Protein AF-0000000078545734 (afdb_homodimer)

Sequence (376 aa):
MLILVMKHDRNTTLWDSKRAGPTHCSLKLNEFSGPIRLSMEELPFEYMENKYSYLMPGGHYTPSNCIATDKLAVIIPFRDRDTHLRILLNNMHRFLTKQMLDYSIIVVEQVANQTLNRAKLFNVGFVEAMLMYPWSCILFHDVDVLPEDDRILHTCPTRNPRHMAVAMNKFDYKYAKHLNDIDLMDRLMLILVMKHDRNTTLWDSKRAGPTHCSLKLNEFSGPIRLSMEELPFEYMENKYSYLMPGGHYTPSNCIATDKLAVIIPFRDRDTHLRILLNNMHRFLTKQMLDYSIIVVEQVANQTLNRAKLFNVGFVEAMLMYPWSCILFHDVDVLPEDDRILHTCPTRNPRHMAVAMNKFDYKYAKHLNDIDLMDRL

InterPro domains:
  IPR003859 Beta-1,4-galactosyltransferase [PR02050] (106-125)
  IPR003859 Beta-1,4-galactosyltransferase [PR02050] (137-156)
  IPR003859 Beta-1,4-galactosyltransferase [PTHR19300] (23-176)
  IPR027995 Galactosyltransferase, N-terminal [PF13733] (25-157)
  IPR029044 Nucleotide-diphospho-sugar transferases [G3DSA:3.90.550.10] (10-182)
  IPR029044 Nucleotide-diphospho-sugar transferases [SSF53448] (50-174)

pLDDT: mean 74.12, std 22.82, range [21.55, 95.25]

Nearest PDB structures (foldseek):
  1yro-assembly2_D  TM=9.036E-01  e=9.150E-12  Bos taurus
  6fwu-assembly1_A  TM=8.994E-01  e=1.038E-11  Homo sapiens
  4l41-assembly1_C  TM=9.091E-01  e=1.833E-11  Homo sapiens
  2fyd-assembly2_D  TM=9.017E-01  e=2.215E-11  Bos taurus
  2fy7-assembly1_A  TM=8.885E-01  e=1.952E-11  Homo sapiens

Structure (mmCIF, N/CA/C/O backbone):
data_AF-0000000078545734-model_v1
#
loop_
_entity.id
_entity.type
_entity.pdbx_description
1 polymer 'Galactosyltransferase N-terminal domain-containing protein'
#
loop_
_atom_site.group_PDB
_atom_site.id
_atom_site.type_symbol
_atom_site.label_atom_id
_atom_site.label_alt_id
_atom_site.label_comp_id
_atom_site.label_asym_id
_atom_site.label_entity_id
_atom_site.label_seq_id
_atom_site.pdbx_PDB_ins_code
_atom_site.Cartn_x
_atom_site.Cartn_y
_atom_site.Cartn_z
_atom_site.occupancy
_atom_site.B_iso_or_equiv
_atom_site.auth_seq_id
_atom_site.auth_comp_id
_atom_site.auth_asym_id
_atom_site.auth_atom_id
_atom_site.pdbx_PDB_model_num
ATOM 1 N N . MET 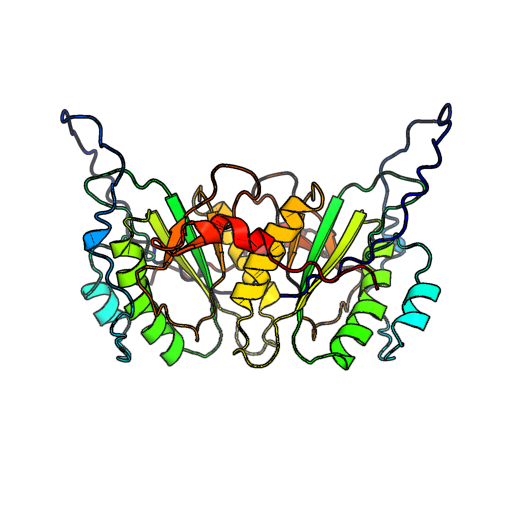A 1 1 ? 7.859 -2.566 14.883 1 27.33 1 MET A N 1
ATOM 2 C CA . MET A 1 1 ? 7.312 -1.557 13.984 1 27.33 1 MET A CA 1
ATOM 3 C C . MET A 1 1 ? 6.609 -0.451 14.766 1 27.33 1 MET A C 1
ATOM 5 O O . MET A 1 1 ? 5.906 -0.725 15.742 1 27.33 1 MET A O 1
ATOM 9 N N . LEU A 1 2 ? 7.242 0.678 14.953 1 28.47 2 LEU A N 1
ATOM 10 C CA . LEU A 1 2 ? 6.695 1.795 15.719 1 28.47 2 LEU A CA 1
ATOM 11 C C . LEU A 1 2 ? 5.75 2.629 14.859 1 28.47 2 LEU A C 1
ATOM 13 O O . LEU A 1 2 ? 6.078 2.977 13.727 1 28.47 2 LEU A O 1
ATOM 17 N N . ILE A 1 3 ? 4.449 2.492 15.195 1 35.5 3 ILE A N 1
ATOM 18 C CA . ILE A 1 3 ? 3.529 3.453 14.602 1 35.5 3 ILE A CA 1
ATOM 19 C C . ILE A 1 3 ? 3.469 4.711 15.461 1 35.5 3 ILE A C 1
ATOM 21 O O . ILE A 1 3 ? 3.25 4.633 16.672 1 35.5 3 ILE A O 1
ATOM 25 N N . LEU A 1 4 ? 4.031 5.734 15.133 1 31.7 4 LEU A N 1
ATOM 26 C CA . LEU A 1 4 ? 3.957 6.988 15.875 1 31.7 4 LEU A CA 1
ATOM 27 C C . LEU A 1 4 ? 2.625 7.688 15.625 1 31.7 4 LEU A C 1
ATOM 29 O O . LEU A 1 4 ? 2.279 7.988 14.484 1 31.7 4 LEU A O 1
ATOM 33 N N . VAL A 1 5 ? 1.648 7.363 16.641 1 31.91 5 VAL A N 1
ATOM 34 C CA . VAL A 1 5 ? 0.446 8.188 16.641 1 31.91 5 VAL A CA 1
ATOM 35 C C . VAL A 1 5 ? 0.543 9.258 17.719 1 31.91 5 VAL A C 1
ATOM 37 O O . VAL A 1 5 ? 0.93 8.961 18.859 1 31.91 5 VAL A O 1
ATOM 40 N N . MET A 1 6 ? 0.623 10.523 17.484 1 26.84 6 MET A N 1
ATOM 41 C CA . MET A 1 6 ? 0.672 11.57 18.5 1 26.84 6 MET A CA 1
ATOM 42 C C . MET A 1 6 ? -0.643 11.648 19.266 1 26.84 6 MET A C 1
ATOM 44 O O . MET A 1 6 ? -1.716 11.719 18.672 1 26.84 6 MET A O 1
ATOM 48 N N . LYS A 1 7 ? -0.686 10.992 20.406 1 27.36 7 LYS A N 1
ATOM 49 C CA . LYS A 1 7 ? -1.893 10.977 21.219 1 27.36 7 LYS A CA 1
ATOM 50 C C . LYS A 1 7 ? -2.074 12.305 21.953 1 27.36 7 LYS A C 1
ATOM 52 O O . LYS A 1 7 ? -1.153 12.789 22.625 1 27.36 7 LYS A O 1
ATOM 57 N N . HIS A 1 8 ? -2.838 13.242 21.516 1 25.81 8 HIS A N 1
ATOM 58 C CA . HIS A 1 8 ? -3.189 14.305 22.453 1 25.81 8 HIS A CA 1
ATOM 59 C C . HIS A 1 8 ? -4.406 13.93 23.297 1 25.81 8 HIS A C 1
ATOM 61 O O . HIS A 1 8 ? -5.23 13.117 22.859 1 25.81 8 HIS A O 1
ATOM 67 N N . ASP A 1 9 ? -4.492 14.281 24.562 1 26.67 9 ASP A N 1
ATOM 68 C CA . ASP A 1 9 ? -5.559 14.18 25.562 1 26.67 9 ASP A CA 1
ATOM 69 C C . ASP A 1 9 ? -6.867 14.758 25.016 1 26.67 9 ASP A C 1
ATOM 71 O O . ASP A 1 9 ? -6.879 15.844 24.438 1 26.67 9 ASP A O 1
ATOM 75 N N . ARG A 1 10 ? -7.887 13.93 24.828 1 28.55 10 ARG A N 1
ATOM 76 C CA . ARG A 1 10 ? -9.242 14.281 24.406 1 28.55 10 ARG A CA 1
ATOM 77 C C . ARG A 1 10 ? -9.906 15.211 25.422 1 28.55 10 ARG A C 1
ATOM 79 O O . ARG A 1 10 ? -10.281 14.773 26.5 1 28.55 10 ARG A O 1
ATOM 86 N N . ASN A 1 11 ? -9.578 16.391 25.609 1 29.14 11 ASN A N 1
ATOM 87 C CA . ASN A 1 11 ? -10.602 17.188 26.281 1 29.14 11 ASN A CA 1
ATOM 88 C C . ASN A 1 11 ? -11.859 17.328 25.422 1 29.14 11 ASN A C 1
ATOM 90 O O . ASN A 1 11 ? -11.82 17.922 24.344 1 29.14 11 ASN A O 1
ATOM 94 N N . THR A 1 12 ? -12.781 16.391 25.484 1 29.38 12 THR A N 1
ATOM 95 C CA . THR A 1 12 ? -14.094 16.344 24.844 1 29.38 12 THR A CA 1
ATOM 96 C C . THR A 1 12 ? -14.922 17.562 25.219 1 29.38 12 THR A C 1
ATOM 98 O O . THR A 1 12 ? -15.438 17.641 26.344 1 29.38 12 THR A O 1
ATOM 101 N N . THR A 1 13 ? -14.617 18.734 24.969 1 30.98 13 THR A N 1
ATOM 102 C CA . THR A 1 13 ? -15.602 19.797 25.172 1 30.98 13 THR A CA 1
ATOM 103 C C . THR A 1 13 ? -16.859 19.531 24.344 1 30.98 13 THR A C 1
ATOM 105 O O . THR A 1 13 ? -16.781 19.25 23.141 1 30.98 13 THR A O 1
ATOM 108 N N . LEU A 1 14 ? -17.969 19.156 25.016 1 31.98 14 LEU A N 1
ATOM 109 C CA . LEU A 1 14 ? -19.359 19.031 24.609 1 31.98 14 LEU A CA 1
ATOM 110 C C . LEU A 1 14 ? -19.797 20.266 23.844 1 31.98 14 LEU A C 1
ATOM 112 O O . LEU A 1 14 ? -19.719 21.391 24.344 1 31.98 14 LEU A O 1
ATOM 116 N N . TRP A 1 15 ? -19.734 20.25 22.547 1 29.67 15 TRP A N 1
ATOM 117 C CA . TRP A 1 15 ? -20.234 21.312 21.656 1 29.67 15 TRP A CA 1
ATOM 118 C C . TRP A 1 15 ? -21.719 21.547 21.859 1 29.67 15 TRP A C 1
ATOM 120 O O . TRP A 1 15 ? -22.5 20.594 21.906 1 29.67 15 TRP A O 1
ATOM 130 N N . ASP A 1 16 ? -22.234 22.391 22.641 1 35.28 16 ASP A N 1
ATOM 131 C CA . ASP A 1 16 ? -23.578 22.953 22.781 1 35.28 16 ASP A CA 1
ATOM 132 C C . ASP A 1 16 ? -24.141 23.375 21.422 1 35.28 16 ASP A C 1
ATOM 134 O O . ASP A 1 16 ? -23.844 24.469 20.938 1 35.28 16 ASP A O 1
ATOM 138 N N . SER A 1 17 ? -24.25 22.625 20.359 1 33.12 17 SER A N 1
ATOM 139 C CA . SER A 1 17 ? -24.641 23.031 19.016 1 33.12 17 SER A CA 1
ATOM 140 C C . SER A 1 17 ? -26.141 23.328 18.953 1 33.12 17 SER A C 1
ATOM 142 O O . SER A 1 17 ? -26.969 22.422 18.828 1 33.12 17 SER A O 1
ATOM 144 N N . LYS A 1 18 ? -26.844 23.906 19.641 1 35.97 18 LYS A N 1
ATOM 145 C CA . LYS A 1 18 ? -28.094 24.453 19.109 1 35.97 18 LYS A CA 1
ATOM 146 C C . LYS A 1 18 ? -27.891 25 17.703 1 35.97 18 LYS A C 1
ATOM 148 O O . LYS A 1 18 ? -28.766 25.703 17.172 1 35.97 18 LYS A O 1
ATOM 153 N N . ARG A 1 19 ? -26.672 25.516 17.281 1 39.09 19 ARG A N 1
ATOM 154 C CA . ARG A 1 19 ? -26.438 26.266 16.047 1 39.09 19 ARG A CA 1
ATOM 155 C C . ARG A 1 19 ? -26.703 25.391 14.82 1 39.09 19 ARG A C 1
ATOM 157 O O . ARG A 1 19 ? -26.672 24.172 14.906 1 39.09 19 ARG A O 1
ATOM 164 N N . ALA A 1 20 ? -26.906 25.922 13.445 1 44.84 20 ALA A N 1
ATOM 165 C CA . ALA A 1 20 ? -27.141 25.359 12.117 1 44.84 20 ALA A CA 1
ATOM 166 C C . ALA A 1 20 ? -26.25 24.156 11.859 1 44.84 20 ALA A C 1
ATOM 168 O O . ALA A 1 20 ? -25.078 24.156 12.266 1 44.84 20 ALA A O 1
ATOM 169 N N . GLY A 1 21 ? -26.703 23 11.797 1 49.5 21 GLY A N 1
ATOM 170 C CA . GLY A 1 21 ? -25.984 21.75 11.656 1 49.5 21 GLY A CA 1
ATOM 171 C C . GLY A 1 21 ? -24.734 21.875 10.805 1 49.5 21 GLY A C 1
ATOM 172 O O . GLY A 1 21 ? -24.656 22.734 9.922 1 49.5 21 GLY A O 1
ATOM 173 N N . PRO A 1 22 ? -23.625 21.547 11.297 1 63.31 22 PRO A N 1
ATOM 174 C CA . PRO A 1 22 ? -22.359 21.812 10.594 1 63.31 22 PRO A CA 1
ATOM 175 C C . PRO A 1 22 ? -22.406 21.422 9.117 1 63.31 22 PRO A C 1
ATOM 177 O O . PRO A 1 22 ? -23.062 20.438 8.758 1 63.31 22 PRO A O 1
ATOM 180 N N . THR A 1 23 ? -22.375 22.344 8.109 1 82.38 23 THR A N 1
ATOM 181 C CA . THR A 1 23 ? -22.297 22.172 6.664 1 82.38 23 THR A CA 1
ATOM 182 C C . THR A 1 23 ? -20.984 21.5 6.27 1 82.38 23 THR A C 1
ATOM 184 O O . THR A 1 23 ? -20 21.562 7.012 1 82.38 23 THR A O 1
ATOM 187 N N . HIS A 1 24 ? -21.016 20.703 5.281 1 88.25 24 HIS A N 1
ATOM 188 C CA . HIS A 1 24 ? -19.812 20.109 4.727 1 88.25 24 HIS A CA 1
ATOM 189 C C . HIS A 1 24 ? -18.828 21.172 4.262 1 88.25 24 HIS A C 1
ATOM 191 O O . HIS A 1 24 ? -19.25 22.266 3.854 1 88.25 24 HIS A O 1
ATOM 197 N N . CYS A 1 25 ? -17.578 20.812 4.426 1 89.62 25 CYS A N 1
ATOM 198 C CA . CYS A 1 25 ? -16.531 21.734 3.973 1 89.62 25 CYS A CA 1
ATOM 199 C C . CYS A 1 25 ? -16.625 21.969 2.473 1 89.62 25 CYS A C 1
ATOM 201 O O . CYS A 1 25 ? -17 21.078 1.715 1 89.62 25 CYS A O 1
ATOM 203 N N . SER A 1 26 ? -16.438 23.219 2.061 1 85.38 26 SER A N 1
ATOM 204 C CA . SER A 1 26 ? -16.344 23.609 0.655 1 85.38 26 SER A CA 1
ATOM 205 C C . SER A 1 26 ? -15 24.25 0.345 1 85.38 26 SER A C 1
ATOM 207 O O . SER A 1 26 ? -14.531 25.109 1.099 1 85.38 26 SER A O 1
ATOM 209 N N . LEU A 1 27 ? -14.398 23.703 -0.711 1 82.81 27 LEU A N 1
ATOM 210 C CA . LEU A 1 27 ? -13.094 24.25 -1.075 1 82.81 27 LEU A CA 1
ATOM 211 C C . LEU A 1 27 ? -13.258 25.484 -1.956 1 82.81 27 LEU A C 1
ATOM 213 O O . LEU A 1 27 ? -14.117 25.516 -2.84 1 82.81 27 LEU A O 1
ATOM 217 N N . LYS A 1 28 ? -12.531 26.484 -1.536 1 79.56 28 LYS A N 1
ATOM 218 C CA . LYS A 1 28 ? -12.43 27.641 -2.426 1 79.56 28 LYS A CA 1
ATOM 219 C C . LYS A 1 28 ? -11.352 27.422 -3.484 1 79.56 28 LYS A C 1
ATOM 221 O O . LYS A 1 28 ? -10.172 27.719 -3.254 1 79.56 28 LYS A O 1
ATOM 226 N N . LEU A 1 29 ? -11.703 26.984 -4.641 1 75.31 29 LEU A N 1
ATOM 227 C CA . LEU A 1 29 ? -10.805 26.484 -5.68 1 75.31 29 LEU A CA 1
ATOM 228 C C . LEU A 1 29 ? -9.859 27.594 -6.137 1 75.31 29 LEU A C 1
ATOM 230 O O . LEU A 1 29 ? -8.75 27.312 -6.605 1 75.31 29 LEU A O 1
ATOM 234 N N . ASN A 1 30 ? -10.289 28.797 -5.914 1 75.94 30 ASN A N 1
ATOM 235 C CA . ASN A 1 30 ? -9.461 29.922 -6.34 1 75.94 30 ASN A CA 1
ATOM 236 C C . ASN A 1 30 ? -8.219 30.062 -5.469 1 75.94 30 ASN A C 1
ATOM 238 O O . ASN A 1 30 ? -7.266 30.766 -5.844 1 75.94 30 ASN A O 1
ATOM 242 N N . GLU A 1 31 ? -8.234 29.344 -4.391 1 79.62 31 GLU A N 1
ATOM 243 C CA . GLU A 1 31 ? -7.102 29.438 -3.479 1 79.62 31 GLU A CA 1
ATOM 244 C C . GLU A 1 31 ? -6.016 28.422 -3.846 1 79.62 31 GLU A C 1
ATOM 246 O O . GLU A 1 31 ? -4.934 28.422 -3.25 1 79.62 31 GLU A O 1
ATOM 251 N N . PHE A 1 32 ? -6.277 27.656 -4.93 1 79.19 32 PHE A N 1
ATOM 252 C CA . PHE A 1 32 ? -5.316 26.672 -5.391 1 79.19 32 PHE A CA 1
ATOM 253 C C . PHE A 1 32 ? -4.645 27.125 -6.684 1 79.19 32 PHE A C 1
ATOM 255 O O . PHE A 1 32 ? -5.309 27.297 -7.707 1 79.19 32 PHE A O 1
ATOM 262 N N . SER A 1 33 ? -3.445 27.5 -6.621 1 75.75 33 SER A N 1
ATOM 263 C CA . SER A 1 33 ? -2.82 28.25 -7.715 1 75.75 33 SER A CA 1
ATOM 264 C C . SER A 1 33 ? -1.776 27.391 -8.43 1 75.75 33 SER A C 1
ATOM 266 O O . SER A 1 33 ? -1.317 27.75 -9.516 1 75.75 33 SER A O 1
ATOM 268 N N . GLY A 1 34 ? -1.433 26.25 -7.957 1 75.44 34 GLY A N 1
ATOM 269 C CA . GLY A 1 34 ? -0.442 25.469 -8.672 1 75.44 34 GLY A CA 1
ATOM 270 C C . GLY A 1 34 ? 0.74 25.062 -7.812 1 75.44 34 GLY A C 1
ATOM 271 O O . GLY A 1 34 ? 0.571 24.719 -6.641 1 75.44 34 GLY A O 1
ATOM 272 N N . PRO A 1 35 ? 1.997 25.203 -8.383 1 78.31 35 PRO A N 1
ATOM 273 C CA . PRO A 1 35 ? 3.191 24.812 -7.633 1 78.31 35 PRO A CA 1
ATOM 274 C C . PRO A 1 35 ? 3.32 25.531 -6.293 1 78.31 35 PRO A C 1
ATOM 276 O O . PRO A 1 35 ? 3.018 26.719 -6.203 1 78.31 35 PRO A O 1
ATOM 279 N N . ILE A 1 36 ? 3.574 24.719 -5.289 1 83 36 ILE A N 1
ATOM 280 C CA . ILE A 1 36 ? 3.672 25.297 -3.949 1 83 36 ILE A CA 1
ATOM 281 C C . ILE A 1 36 ? 5.141 25.5 -3.586 1 83 36 ILE A C 1
ATOM 283 O O . ILE A 1 36 ? 6.016 24.781 -4.062 1 83 36 ILE A O 1
ATOM 287 N N . ARG A 1 37 ? 5.352 26.578 -2.852 1 85 37 ARG A N 1
ATOM 288 C CA . ARG A 1 37 ? 6.68 26.797 -2.287 1 85 37 ARG A CA 1
ATOM 289 C C . ARG A 1 37 ? 6.945 25.844 -1.128 1 85 37 ARG A C 1
ATOM 291 O O . ARG A 1 37 ? 6.285 25.922 -0.091 1 85 37 ARG A O 1
ATOM 298 N N . LEU A 1 38 ? 7.887 24.953 -1.381 1 89.19 38 LEU A N 1
ATOM 299 C CA . LEU A 1 38 ? 8.211 23.953 -0.375 1 89.19 38 LEU A CA 1
ATOM 300 C C . LEU A 1 38 ? 9.188 24.516 0.656 1 89.19 38 LEU A C 1
ATOM 302 O O . LEU A 1 38 ? 10.086 25.281 0.314 1 89.19 38 LEU A O 1
ATOM 306 N N . SER A 1 39 ? 8.914 24.297 1.87 1 90.38 39 SER A N 1
ATOM 307 C CA . SER A 1 39 ? 9.898 24.578 2.914 1 90.38 39 SER A CA 1
ATOM 308 C C . SER A 1 39 ? 10.852 23.391 3.092 1 90.38 39 SER A C 1
ATOM 310 O O . SER A 1 39 ? 10.422 22.281 3.42 1 90.38 39 SER A O 1
ATOM 312 N N . MET A 1 40 ? 12.125 23.609 2.895 1 92.25 40 MET A N 1
ATOM 313 C CA . MET A 1 40 ? 13.117 22.547 3.041 1 92.25 40 MET A CA 1
ATOM 314 C C . MET A 1 40 ? 13.727 22.578 4.438 1 92.25 40 MET A C 1
ATOM 316 O O . MET A 1 40 ? 14.711 21.875 4.699 1 92.25 40 MET A O 1
ATOM 320 N N . GLU A 1 41 ? 13.102 23.359 5.289 1 90.88 41 GLU A N 1
ATOM 321 C CA . GLU A 1 41 ? 13.609 23.453 6.652 1 90.88 41 GLU A CA 1
ATOM 322 C C . GLU A 1 41 ? 13.312 22.188 7.441 1 90.88 41 GLU A C 1
ATOM 324 O O . GLU A 1 41 ? 12.188 21.672 7.414 1 90.88 41 GLU A O 1
ATOM 329 N N . GLU A 1 42 ? 14.32 21.688 8.07 1 90.88 42 GLU A N 1
ATOM 330 C CA . GLU A 1 42 ? 14.164 20.547 8.977 1 90.88 42 GLU A CA 1
ATOM 331 C C . GLU A 1 42 ? 13.758 21.016 10.375 1 90.88 42 GLU A C 1
ATOM 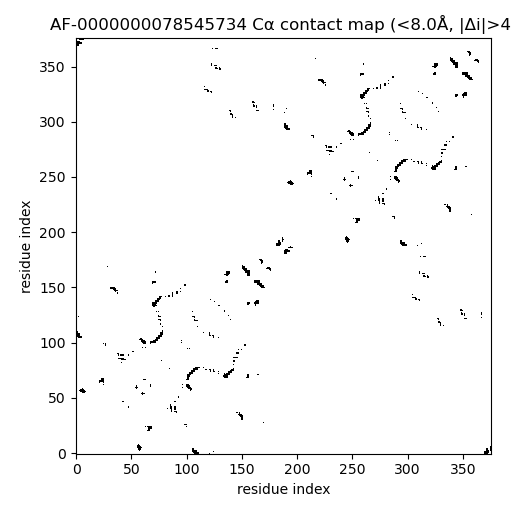333 O O . GLU A 1 42 ? 14.602 21.141 11.258 1 90.88 42 GLU A O 1
ATOM 338 N N . LEU A 1 43 ? 12.578 21.156 10.586 1 91.12 43 LEU A N 1
ATOM 339 C CA . LEU A 1 43 ? 12.109 21.641 11.883 1 91.12 43 LEU A CA 1
ATOM 340 C C . LEU A 1 43 ? 12.164 20.516 12.922 1 91.12 43 LEU A C 1
ATOM 342 O O . LEU A 1 43 ? 11.781 19.391 12.633 1 91.12 43 LEU A O 1
ATOM 346 N N . PRO A 1 44 ? 12.719 20.891 14.094 1 90.12 44 PRO A N 1
ATOM 347 C CA . PRO A 1 44 ? 12.57 19.906 15.172 1 90.12 44 PRO A CA 1
ATOM 348 C C . PRO A 1 44 ? 11.109 19.594 15.469 1 90.12 44 PRO A C 1
ATOM 350 O O . PRO A 1 44 ? 10.234 20.438 15.289 1 90.12 44 PRO A O 1
ATOM 353 N N . PHE A 1 45 ? 10.906 18.391 15.938 1 85.44 45 PHE A N 1
ATOM 354 C CA . PHE A 1 45 ? 9.539 17.938 16.188 1 85.44 45 PHE A CA 1
ATOM 355 C C . PHE A 1 45 ? 8.828 18.859 17.156 1 85.44 45 PHE A C 1
ATOM 357 O O . PHE A 1 45 ? 7.637 19.125 17.016 1 85.44 45 PHE A O 1
ATOM 364 N N . GLU A 1 46 ? 9.602 19.297 18.156 1 85.81 46 GLU A N 1
ATOM 365 C CA . GLU A 1 46 ? 9.008 20.203 19.141 1 85.81 46 GLU A CA 1
ATOM 366 C C . GLU A 1 46 ? 8.5 21.484 18.469 1 85.81 46 GLU A C 1
ATOM 368 O O . GLU A 1 46 ? 7.402 21.953 18.781 1 85.81 46 GLU A O 1
ATOM 373 N N . TYR A 1 47 ? 9.258 22.031 17.625 1 89.62 47 TYR A N 1
ATOM 374 C CA . TYR A 1 47 ? 8.859 23.234 16.922 1 89.62 47 TYR A CA 1
ATOM 375 C C . TYR A 1 47 ? 7.668 22.969 16 1 89.62 47 TYR A C 1
ATOM 377 O O . TYR A 1 47 ? 6.766 23.797 15.898 1 89.62 47 TYR A O 1
ATOM 385 N N . MET A 1 48 ? 7.648 21.859 15.375 1 87.19 48 MET A N 1
ATOM 386 C CA . MET A 1 48 ? 6.551 21.5 14.477 1 87.19 48 MET A CA 1
ATOM 387 C C . MET A 1 48 ? 5.238 21.375 15.25 1 87.19 48 MET A C 1
ATOM 389 O O . MET A 1 48 ? 4.188 21.781 14.758 1 87.19 48 MET A O 1
ATOM 393 N N . GLU A 1 49 ? 5.34 20.734 16.406 1 85.56 49 GLU A N 1
ATOM 394 C CA . GLU A 1 49 ? 4.152 20.609 17.25 1 85.56 49 GLU A CA 1
ATOM 395 C C . GLU A 1 49 ? 3.543 21.969 17.562 1 85.56 49 GLU A C 1
ATOM 397 O O . GLU A 1 49 ? 2.32 22.125 17.594 1 85.56 49 GLU A O 1
ATOM 402 N N . ASN A 1 50 ? 4.441 22.938 17.781 1 89.44 50 ASN A N 1
ATOM 403 C CA . ASN A 1 50 ? 3.971 24.297 18.062 1 89.44 50 ASN A CA 1
ATOM 404 C C . ASN A 1 50 ? 3.42 24.969 16.812 1 89.44 50 ASN A C 1
ATOM 406 O O . ASN A 1 50 ? 2.408 25.672 16.875 1 89.44 50 ASN A O 1
ATOM 410 N N . LYS A 1 51 ? 4.078 24.766 15.75 1 89.69 51 LYS A N 1
ATOM 411 C CA . LYS A 1 51 ? 3.672 25.344 14.477 1 89.69 51 LYS A CA 1
ATOM 412 C C . LYS A 1 51 ? 2.303 24.828 14.039 1 89.69 51 LYS A C 1
ATOM 414 O O . LYS A 1 51 ? 1.484 25.594 13.516 1 89.69 51 LYS A O 1
ATOM 419 N N . TYR A 1 52 ? 2.137 23.562 14.281 1 89.25 52 TYR A N 1
ATOM 420 C CA . TYR A 1 52 ? 0.873 22.938 13.914 1 89.25 52 TYR A CA 1
ATOM 421 C C . TYR A 1 52 ? 0.065 22.578 15.156 1 89.25 52 TYR A C 1
ATOM 423 O O . TYR A 1 52 ? -0.369 21.422 15.312 1 89.25 52 TYR A O 1
ATOM 431 N N . SER A 1 53 ? -0.243 23.547 15.914 1 88.31 53 SER A N 1
ATOM 432 C CA . SER A 1 53 ? -0.893 23.375 17.203 1 88.31 53 SER A CA 1
ATOM 433 C C . SER A 1 53 ? -2.363 23.016 17.047 1 88.31 53 SER A C 1
ATOM 435 O O . SER A 1 53 ? -3.006 22.562 18 1 88.31 53 SER A O 1
ATOM 437 N N . TYR A 1 54 ? -2.846 23.203 15.828 1 87.81 54 TYR A N 1
ATOM 438 C CA . TYR A 1 54 ? -4.254 22.906 15.594 1 87.81 54 TYR A CA 1
ATOM 439 C C . TYR A 1 54 ? -4.473 21.406 15.414 1 87.81 54 TYR A C 1
ATOM 441 O O . TYR A 1 54 ? -5.613 20.938 15.398 1 87.81 54 TYR A O 1
ATOM 449 N N . LEU A 1 55 ? -3.391 20.672 15.289 1 87.69 55 LEU A N 1
ATOM 450 C CA . LEU A 1 55 ? -3.502 19.219 15.188 1 87.69 55 LEU A CA 1
ATOM 451 C C . LEU A 1 55 ? -3.814 18.609 16.547 1 87.69 55 LEU A C 1
ATOM 453 O O . LEU A 1 55 ? -3.295 19.047 17.578 1 87.69 55 LEU A O 1
ATOM 457 N N . MET A 1 56 ? -4.625 17.625 16.516 1 84.06 56 MET A N 1
ATOM 458 C CA . MET A 1 56 ? -4.867 16.844 17.719 1 84.06 56 MET A CA 1
ATOM 459 C C . MET A 1 56 ? -3.672 15.945 18.031 1 84.06 56 MET A C 1
ATOM 461 O O . MET A 1 56 ? -2.828 15.703 17.156 1 84.06 56 MET A O 1
ATOM 465 N N . PRO A 1 57 ? -3.609 15.453 19.281 1 75.06 57 PRO A N 1
ATOM 466 C CA . PRO A 1 57 ? -2.527 14.516 19.594 1 75.06 57 PRO A CA 1
ATOM 467 C C . PRO A 1 57 ? -2.457 13.352 18.609 1 75.06 57 PRO A C 1
ATOM 469 O O . PRO A 1 57 ? -3.494 12.828 18.188 1 75.06 57 PRO A O 1
ATOM 472 N N . GLY A 1 58 ? -1.263 13.086 18.156 1 72.88 58 GLY A N 1
ATOM 473 C CA . GLY A 1 58 ? -1.07 12.039 17.172 1 72.88 58 GLY A CA 1
ATOM 474 C C . GLY A 1 58 ? -1.038 12.555 15.75 1 72.88 58 GLY A C 1
ATOM 475 O O . GLY A 1 58 ? -0.792 11.797 14.812 1 72.88 58 GLY A O 1
ATOM 476 N N . GLY A 1 59 ? -1.321 13.82 15.703 1 83.19 59 GLY A N 1
ATOM 477 C CA . GLY A 1 59 ? -1.213 14.445 14.391 1 83.19 59 GLY A CA 1
ATOM 478 C C . GLY A 1 59 ? -2.5 14.367 13.586 1 83.19 59 GLY A C 1
ATOM 479 O O . GLY A 1 59 ? -2.482 14.523 12.367 1 83.19 59 GLY A O 1
ATOM 480 N N . HIS A 1 60 ? -3.584 14.094 14.273 1 91 60 HIS A N 1
ATOM 481 C CA . HIS A 1 60 ? -4.887 14.016 13.617 1 91 60 HIS A CA 1
ATOM 482 C C . HIS A 1 60 ? -5.484 15.406 13.43 1 91 60 HIS A C 1
ATOM 484 O O . HIS A 1 60 ? -5.453 16.234 14.352 1 91 60 HIS A O 1
ATOM 490 N N . TYR A 1 61 ? -5.949 15.656 12.242 1 94.5 61 TYR A N 1
ATOM 491 C CA . TYR A 1 61 ? -6.582 16.938 11.945 1 94.5 61 TYR A CA 1
ATOM 492 C C . TYR A 1 61 ? -8.039 16.734 11.531 1 94.5 61 TYR A C 1
ATOM 494 O O . TYR A 1 61 ? -8.359 15.812 10.789 1 94.5 61 TYR A O 1
ATOM 502 N N . THR A 1 62 ? -8.828 17.609 12.039 1 93.75 62 THR A N 1
ATOM 503 C CA . THR A 1 62 ? -10.211 17.766 11.602 1 93.75 62 THR A CA 1
ATOM 504 C C . THR A 1 62 ? -10.57 19.234 11.477 1 93.75 62 THR A C 1
ATOM 506 O O . THR A 1 62 ? -10.25 20.047 12.352 1 93.75 62 THR A O 1
ATOM 509 N N . PRO A 1 63 ? -11.203 19.594 10.336 1 93.06 63 PRO A N 1
ATOM 510 C CA . PRO A 1 63 ? -11.633 20.984 10.25 1 93.06 63 PRO A CA 1
ATOM 511 C C . PRO A 1 63 ? -12.539 21.391 11.414 1 93.06 63 PRO A C 1
ATOM 513 O O . PRO A 1 63 ? -13.352 20.594 11.883 1 93.06 63 PRO A O 1
ATOM 516 N N . SER A 1 64 ? -12.43 22.609 11.836 1 89 64 SER A N 1
ATOM 517 C CA . SER A 1 64 ? -13.117 23.047 13.047 1 89 64 SER A CA 1
ATOM 518 C C . SER A 1 64 ? -14.5 23.594 12.719 1 89 64 SER A C 1
ATOM 520 O O . SER A 1 64 ? -15.414 23.516 13.547 1 89 64 SER A O 1
ATOM 522 N N . ASN A 1 65 ? -14.758 24.094 11.562 1 88.88 65 ASN A N 1
ATOM 523 C CA . ASN A 1 65 ? -15.984 24.844 11.305 1 88.88 65 ASN A CA 1
ATOM 524 C C . ASN A 1 65 ? -16.859 24.141 10.266 1 88.88 65 ASN A C 1
ATOM 526 O O . ASN A 1 65 ? -17.844 24.719 9.797 1 88.88 65 ASN A O 1
ATOM 530 N N . CYS A 1 66 ? -16.453 23.031 9.883 1 91.62 66 CYS A N 1
ATOM 531 C CA . CYS A 1 66 ? -17.219 22.281 8.891 1 91.62 66 CYS A CA 1
ATOM 532 C C . CYS A 1 66 ? -16.938 20.781 9.023 1 91.62 66 CYS A C 1
ATOM 534 O O . CYS A 1 66 ? -16.062 20.375 9.781 1 91.62 66 CYS A O 1
ATOM 536 N N . ILE A 1 67 ? -17.734 20.016 8.344 1 92.31 67 ILE A N 1
ATOM 537 C CA . ILE A 1 67 ? -17.547 18.578 8.32 1 92.31 67 ILE A CA 1
ATOM 538 C C . ILE A 1 67 ? -16.75 18.188 7.074 1 92.31 67 ILE A C 1
ATOM 540 O O . ILE A 1 67 ? -17.188 18.438 5.949 1 92.31 67 ILE A O 1
ATOM 544 N N . ALA A 1 68 ? -15.641 17.562 7.344 1 93.25 68 ALA A N 1
ATOM 545 C CA . ALA A 1 68 ? -14.82 17.125 6.219 1 93.25 68 ALA A CA 1
ATOM 546 C C . ALA A 1 68 ? -15.562 16.078 5.383 1 93.25 68 ALA A C 1
ATOM 548 O O . ALA A 1 68 ? -16.234 15.195 5.93 1 93.25 68 ALA A O 1
ATOM 549 N N . THR A 1 69 ? -15.406 16.141 4.098 1 87.19 69 THR A N 1
ATOM 550 C CA . THR A 1 69 ? -16.031 15.18 3.201 1 87.19 69 THR A CA 1
ATOM 551 C C . THR A 1 69 ? -15.25 13.867 3.199 1 87.19 69 THR A C 1
ATOM 553 O O . THR A 1 69 ? -15.836 12.789 3.125 1 87.19 69 THR A O 1
ATOM 556 N N . ASP A 1 70 ? -14 14.016 3.311 1 89.88 70 ASP A N 1
ATOM 557 C CA . ASP A 1 70 ? -13.133 12.852 3.195 1 89.88 70 ASP A CA 1
ATOM 558 C C . ASP A 1 70 ? -12.258 12.695 4.438 1 89.88 70 ASP A C 1
ATOM 560 O O . ASP A 1 70 ? -11.75 13.68 4.977 1 89.88 70 ASP A O 1
ATOM 564 N N . LYS A 1 71 ? -12.195 11.492 4.863 1 93 71 LYS A N 1
ATOM 565 C CA . LYS A 1 71 ? -11.281 11.078 5.922 1 93 71 LYS A CA 1
ATOM 566 C C . LYS A 1 71 ? -10.117 10.273 5.355 1 93 71 LYS A C 1
ATOM 568 O O . LYS A 1 71 ? -10.312 9.172 4.828 1 93 71 LYS A O 1
ATOM 573 N N . LEU A 1 72 ? -8.961 10.852 5.527 1 92.88 72 LEU A N 1
ATOM 574 C CA . LEU A 1 72 ? -7.82 10.305 4.801 1 92.88 72 LEU A CA 1
ATOM 575 C C . LEU A 1 72 ? -6.715 9.883 5.762 1 92.88 72 LEU A C 1
ATOM 577 O O . LEU A 1 72 ? -6.258 10.68 6.582 1 92.88 72 LEU A O 1
ATOM 581 N N . ALA A 1 73 ? -6.336 8.602 5.691 1 93 73 ALA A N 1
ATOM 582 C CA . ALA A 1 73 ? -5.113 8.156 6.359 1 93 73 ALA A CA 1
ATOM 583 C C . ALA A 1 73 ? -3.938 8.125 5.387 1 93 73 ALA A C 1
ATOM 585 O O . ALA A 1 73 ? -4.004 7.473 4.344 1 93 73 ALA A O 1
ATOM 586 N N . VAL A 1 74 ? -2.926 8.891 5.715 1 93.62 74 VAL A N 1
ATOM 587 C CA . VAL A 1 74 ? -1.694 8.859 4.934 1 93.62 74 VAL A CA 1
ATOM 588 C C . VAL A 1 74 ? -0.672 7.949 5.617 1 93.62 74 VAL A C 1
ATOM 590 O O . VAL A 1 74 ? -0.267 8.211 6.754 1 93.62 74 VAL A O 1
ATOM 593 N N . ILE A 1 75 ? -0.275 6.891 4.891 1 92.62 75 ILE A N 1
ATOM 594 C CA . ILE A 1 75 ? 0.65 5.922 5.469 1 92.62 75 ILE A CA 1
ATOM 595 C C . ILE A 1 75 ? 2.039 6.109 4.863 1 92.62 75 ILE A C 1
ATOM 597 O O . ILE A 1 75 ? 2.201 6.059 3.641 1 92.62 75 ILE A O 1
ATOM 601 N N . ILE A 1 76 ? 3.053 6.266 5.773 1 92.31 76 ILE A N 1
ATOM 602 C CA . ILE A 1 76 ? 4.422 6.527 5.348 1 92.31 76 ILE A CA 1
ATOM 603 C C . ILE A 1 76 ? 5.367 5.516 5.992 1 92.31 76 ILE A C 1
ATOM 605 O O . ILE A 1 76 ? 5.598 5.559 7.203 1 92.31 76 ILE A O 1
ATOM 609 N N . PRO A 1 77 ? 5.895 4.59 5.164 1 90.31 77 PRO A N 1
ATOM 610 C CA . PRO A 1 77 ? 6.977 3.771 5.711 1 90.31 77 PRO A CA 1
ATOM 611 C C . PRO A 1 77 ? 8.227 4.586 6.047 1 90.31 77 PRO A C 1
ATOM 613 O O . PRO A 1 77 ? 8.562 5.527 5.324 1 90.31 77 PRO A O 1
ATOM 616 N N . PHE A 1 78 ? 8.898 4.227 7.152 1 89.25 78 PHE A N 1
ATOM 617 C CA . PHE A 1 78 ? 10 5.055 7.609 1 89.25 78 PHE A CA 1
ATOM 618 C C . PHE A 1 78 ? 11.148 4.191 8.133 1 89.25 78 PHE A C 1
ATOM 620 O O . PHE A 1 78 ? 10.922 3.268 8.914 1 89.25 78 PHE A O 1
ATOM 627 N N . ARG A 1 79 ? 12.273 4.516 7.555 1 85.56 79 ARG A N 1
ATOM 628 C CA . ARG A 1 79 ? 13.492 3.961 8.133 1 85.56 79 ARG A CA 1
ATOM 629 C C . ARG A 1 79 ? 14.672 4.91 7.945 1 85.56 79 ARG A C 1
ATOM 631 O O . ARG A 1 79 ? 15.102 5.16 6.816 1 85.56 79 ARG A O 1
ATOM 638 N N . ASP A 1 80 ? 15.148 5.359 8.992 1 83.69 80 ASP A N 1
ATOM 639 C CA . ASP A 1 80 ? 16.391 6.109 9.07 1 83.69 80 ASP A CA 1
ATOM 640 C C . ASP A 1 80 ? 16.406 7.266 8.07 1 83.69 80 ASP A C 1
ATOM 642 O O . ASP A 1 80 ? 17.375 7.434 7.324 1 83.69 80 ASP A O 1
ATOM 646 N N . ARG A 1 81 ? 15.406 8.031 7.945 1 88.19 81 ARG A N 1
ATOM 647 C CA . ARG A 1 81 ? 15.266 9.188 7.059 1 88.19 81 ARG A CA 1
ATOM 648 C C . ARG A 1 81 ? 14.672 10.375 7.797 1 88.19 81 ARG A C 1
ATOM 650 O O . ARG A 1 81 ? 13.742 11.023 7.301 1 88.19 81 ARG A O 1
ATOM 657 N N . ASP A 1 82 ? 15.375 10.672 8.852 1 89.06 82 ASP A N 1
ATOM 658 C CA . ASP A 1 82 ? 14.828 11.68 9.758 1 89.06 82 ASP A CA 1
ATOM 659 C C . ASP A 1 82 ? 14.672 13.023 9.055 1 89.06 82 ASP A C 1
ATOM 661 O O . ASP A 1 82 ? 13.625 13.664 9.141 1 89.06 82 ASP A O 1
ATOM 665 N N . THR A 1 83 ? 15.703 13.398 8.328 1 92.12 83 THR A N 1
ATOM 666 C CA . THR A 1 83 ? 15.664 14.672 7.613 1 92.12 83 THR A CA 1
ATOM 667 C C . THR A 1 83 ? 14.5 14.703 6.625 1 92.12 83 THR A C 1
ATOM 669 O O . THR A 1 83 ? 13.727 15.664 6.605 1 92.12 83 THR A O 1
ATOM 672 N N . HIS A 1 84 ? 14.336 13.617 5.859 1 92.31 84 HIS A N 1
ATOM 673 C CA . HIS A 1 84 ? 13.273 13.547 4.863 1 92.31 84 HIS A CA 1
ATOM 674 C C . HIS A 1 84 ? 11.898 13.578 5.523 1 92.31 84 HIS A C 1
ATOM 676 O O . HIS A 1 84 ? 10.992 14.258 5.039 1 92.31 84 HIS A O 1
ATOM 682 N N . LEU A 1 85 ? 11.797 12.906 6.629 1 92.56 85 LEU A N 1
ATOM 683 C CA . LEU A 1 85 ? 10.516 12.836 7.32 1 92.56 85 LEU A CA 1
ATOM 684 C C . LEU A 1 85 ? 10.109 14.211 7.844 1 92.56 85 LEU A C 1
ATOM 686 O O . LEU A 1 85 ? 8.961 14.633 7.672 1 92.56 85 LEU A O 1
ATOM 690 N N . ARG A 1 86 ? 11.062 14.891 8.445 1 92.75 86 ARG A N 1
ATOM 691 C CA . ARG A 1 86 ? 10.758 16.188 9.031 1 92.75 86 ARG A CA 1
ATOM 692 C C . ARG A 1 86 ? 10.367 17.188 7.949 1 92.75 86 ARG A C 1
ATOM 694 O O . ARG A 1 86 ? 9.398 17.938 8.109 1 92.75 86 ARG A O 1
ATOM 701 N N . ILE A 1 87 ? 11.055 17.188 6.863 1 93.81 87 ILE A N 1
ATOM 702 C CA . ILE A 1 87 ? 10.742 18.078 5.75 1 93.81 87 ILE A CA 1
ATOM 703 C C . ILE A 1 87 ? 9.367 17.719 5.18 1 93.81 87 ILE A C 1
ATOM 705 O O . ILE A 1 87 ? 8.547 18.594 4.922 1 93.81 87 ILE A O 1
ATOM 709 N N . LEU A 1 88 ? 9.117 16.453 4.996 1 93.25 88 LEU A N 1
ATOM 710 C CA . LEU A 1 88 ? 7.84 16 4.449 1 93.25 88 LEU A CA 1
ATOM 711 C C . LEU A 1 88 ? 6.684 16.438 5.348 1 93.25 88 LEU A C 1
ATOM 713 O O . LEU A 1 88 ? 5.703 17 4.867 1 93.25 88 LEU A O 1
ATOM 717 N N . LEU A 1 89 ? 6.844 16.203 6.652 1 93 89 LEU A N 1
ATOM 718 C CA . LEU A 1 89 ? 5.77 16.531 7.582 1 93 89 LEU A CA 1
ATOM 719 C C . LEU A 1 89 ? 5.48 18.016 7.582 1 93 89 LEU A C 1
ATOM 721 O O . LEU A 1 89 ? 4.32 18.438 7.605 1 93 89 LEU A O 1
ATOM 725 N N . ASN A 1 90 ? 6.527 18.797 7.539 1 91.69 90 ASN A N 1
ATOM 726 C CA . ASN A 1 90 ? 6.391 20.25 7.531 1 91.69 90 ASN A CA 1
ATOM 727 C C . ASN A 1 90 ? 5.605 20.734 6.316 1 91.69 90 ASN A C 1
ATOM 729 O O . ASN A 1 90 ? 4.883 21.734 6.391 1 91.69 90 ASN A O 1
ATOM 733 N N . ASN A 1 91 ? 5.688 20.078 5.266 1 92.25 91 ASN A N 1
ATOM 734 C CA . ASN A 1 91 ? 5.008 20.484 4.039 1 92.25 91 ASN A CA 1
ATOM 735 C C . ASN A 1 91 ? 3.658 19.781 3.893 1 92.25 91 ASN A C 1
ATOM 737 O O . ASN A 1 91 ? 2.686 20.406 3.447 1 92.25 91 ASN A O 1
ATOM 741 N N . MET A 1 92 ? 3.586 18.609 4.375 1 93.06 92 MET A N 1
ATOM 742 C CA . MET A 1 92 ? 2.404 17.797 4.121 1 93.06 92 MET A CA 1
ATOM 743 C C . MET A 1 92 ? 1.23 18.25 4.98 1 93.06 92 MET A C 1
ATOM 745 O O . MET A 1 92 ? 0.084 18.234 4.531 1 93.06 92 MET A O 1
ATOM 749 N N . HIS A 1 93 ? 1.479 18.625 6.215 1 92.94 93 HIS A N 1
ATOM 750 C CA . HIS A 1 93 ? 0.395 19.109 7.062 1 92.94 93 HIS A CA 1
ATOM 751 C C . HIS A 1 93 ? -0.28 20.328 6.445 1 92.94 93 HIS A C 1
ATOM 753 O O . HIS A 1 93 ? -1.509 20.391 6.367 1 92.94 93 HIS A O 1
ATOM 759 N N . ARG A 1 94 ? 0.529 21.219 6.02 1 90.38 94 ARG A N 1
ATOM 760 C CA . ARG A 1 94 ? -0.027 22.406 5.387 1 90.38 94 ARG A CA 1
ATOM 761 C C . ARG A 1 94 ? -0.827 22.047 4.141 1 90.38 94 ARG A C 1
ATOM 763 O O . ARG A 1 94 ? -1.908 22.594 3.908 1 90.38 94 ARG A O 1
ATOM 770 N N . PHE A 1 95 ? -0.316 21.156 3.445 1 92 95 PHE A N 1
ATOM 771 C CA . PHE A 1 95 ? -0.909 20.719 2.189 1 92 95 PHE A CA 1
ATOM 772 C C . PHE A 1 95 ? -2.275 20.078 2.428 1 92 95 PHE A C 1
ATOM 774 O O . PHE A 1 95 ? -3.256 20.453 1.772 1 92 95 PHE A O 1
ATOM 781 N N . LEU A 1 96 ? -2.398 19.203 3.359 1 92.38 96 LEU A N 1
ATOM 782 C CA . LEU A 1 96 ? -3.623 18.453 3.621 1 92.38 96 LEU A CA 1
ATOM 783 C C . LEU A 1 96 ? -4.645 19.328 4.348 1 92.38 96 LEU A C 1
ATOM 785 O O . LEU A 1 96 ? -5.848 19.219 4.094 1 92.38 96 LEU A O 1
ATOM 789 N N . THR A 1 97 ? -4.16 20.234 5.242 1 92.5 97 THR A N 1
ATOM 790 C CA . THR A 1 97 ? -5.059 21.125 5.957 1 92.5 97 THR A CA 1
ATOM 791 C C . THR A 1 97 ? -5.75 22.078 4.988 1 92.5 97 THR A C 1
ATOM 793 O O . THR A 1 97 ? -6.941 22.375 5.133 1 92.5 97 THR A O 1
ATOM 796 N N . LYS A 1 98 ? -5.008 22.516 4.043 1 90.88 98 LYS A N 1
ATOM 797 C CA . LYS A 1 98 ? -5.559 23.438 3.055 1 90.88 98 LYS A CA 1
ATOM 798 C C . LYS A 1 98 ? -6.711 22.797 2.285 1 90.88 98 LYS A C 1
ATOM 800 O O . LYS A 1 98 ? -7.637 23.484 1.854 1 90.88 98 LYS A O 1
ATOM 805 N N . GLN A 1 99 ? -6.684 21.5 2.145 1 90.56 99 GLN A N 1
ATOM 806 C CA . GLN A 1 99 ? -7.707 20.781 1.395 1 90.56 99 GLN A CA 1
ATOM 807 C C . GLN A 1 99 ? -8.898 20.422 2.283 1 90.56 99 GLN A C 1
ATOM 809 O O . GLN A 1 99 ? -9.82 19.734 1.849 1 90.56 99 GLN A O 1
ATOM 814 N N . MET A 1 100 ? -8.883 20.797 3.525 1 91.75 100 MET A N 1
ATOM 815 C CA . MET A 1 100 ? -9.969 20.641 4.484 1 91.75 100 MET A CA 1
ATOM 816 C C . MET A 1 100 ? -10.297 19.172 4.688 1 91.75 100 MET A C 1
ATOM 818 O O . MET A 1 100 ? -11.469 18.797 4.77 1 91.75 100 MET A O 1
ATOM 822 N N . LEU A 1 101 ? -9.234 18.375 4.711 1 92.44 101 LEU A N 1
ATOM 823 C CA . LEU A 1 101 ? -9.398 16.938 4.945 1 92.44 101 LEU A CA 1
ATOM 824 C C . LEU A 1 101 ? -9.406 16.625 6.438 1 92.44 101 LEU A C 1
ATOM 826 O O . LEU A 1 101 ? -8.781 17.344 7.227 1 92.44 101 LEU A O 1
ATOM 830 N N . ASP A 1 102 ? -10.211 15.688 6.836 1 95.12 102 ASP A N 1
ATOM 831 C CA . ASP A 1 102 ? -10 14.953 8.078 1 95.12 102 ASP A CA 1
ATOM 832 C C . ASP A 1 102 ? -8.922 13.883 7.898 1 95.12 102 ASP A C 1
ATOM 834 O O . ASP A 1 102 ? -9.156 12.859 7.254 1 95.12 102 ASP A O 1
ATOM 838 N N . TYR A 1 103 ? -7.695 14.242 8.5 1 94.81 103 TYR A N 1
ATOM 839 C CA . TYR A 1 103 ? -6.621 13.344 8.102 1 94.81 103 TYR A CA 1
ATOM 840 C C . TYR A 1 103 ? -5.699 13.047 9.273 1 94.81 103 TYR A C 1
ATOM 842 O O . TYR A 1 103 ? -5.711 13.758 10.281 1 94.81 103 TYR A O 1
ATOM 850 N N . SER A 1 104 ? -4.91 11.922 9.117 1 94.38 104 SER A N 1
ATOM 851 C CA . SER A 1 104 ? -3.748 11.594 9.938 1 94.38 104 SER A CA 1
ATOM 852 C C . SER A 1 104 ? -2.596 11.078 9.078 1 94.38 104 SER A C 1
ATOM 854 O O . SER A 1 104 ? -2.816 10.406 8.07 1 94.38 104 SER A O 1
ATOM 856 N N . ILE A 1 105 ? -1.462 11.508 9.477 1 93.5 105 ILE A N 1
ATOM 857 C CA . ILE A 1 105 ? -0.245 10.945 8.898 1 93.5 105 ILE A CA 1
ATOM 858 C C . ILE A 1 105 ? 0.315 9.867 9.82 1 93.5 105 ILE A C 1
ATOM 860 O O . ILE A 1 105 ? 0.704 10.156 10.953 1 93.5 105 ILE A O 1
ATOM 864 N N . ILE A 1 106 ? 0.31 8.648 9.328 1 92.44 106 ILE A N 1
ATOM 865 C CA . ILE A 1 106 ? 0.745 7.492 10.102 1 92.44 106 ILE A CA 1
ATOM 866 C C . ILE A 1 106 ? 2.123 7.039 9.625 1 92.44 106 ILE A C 1
ATOM 868 O O . ILE A 1 106 ? 2.256 6.488 8.531 1 92.44 106 ILE A O 1
ATOM 872 N N . VAL A 1 107 ? 3.102 7.293 10.438 1 92.44 107 VAL A N 1
ATOM 873 C CA . VAL A 1 107 ? 4.473 6.898 10.125 1 92.44 107 VAL A CA 1
ATOM 874 C C . VAL A 1 107 ? 4.75 5.508 10.688 1 92.44 107 VAL A C 1
ATOM 876 O O . VAL A 1 107 ? 4.605 5.281 11.891 1 92.44 107 VAL A O 1
ATOM 879 N N . VAL A 1 108 ? 5.086 4.531 9.805 1 89.5 108 VAL A N 1
ATOM 880 C CA . VAL A 1 108 ? 5.344 3.152 10.203 1 89.5 108 VAL A CA 1
ATOM 881 C C . VAL A 1 108 ? 6.844 2.879 10.18 1 89.5 108 VAL A C 1
ATOM 883 O O . VAL A 1 108 ? 7.445 2.766 9.109 1 89.5 108 VAL A O 1
ATOM 886 N N . GLU A 1 109 ? 7.422 2.764 11.352 1 86.12 109 GLU A N 1
ATOM 887 C CA . GLU A 1 109 ? 8.867 2.643 11.469 1 86.12 109 GLU A CA 1
ATOM 888 C C . GLU A 1 109 ? 9.289 1.184 11.617 1 86.12 109 GLU A C 1
ATOM 890 O O . GLU A 1 109 ? 8.719 0.446 12.422 1 86.12 109 GLU A O 1
ATOM 895 N N . GLN A 1 110 ? 10.164 0.849 10.664 1 77 110 GLN A N 1
ATOM 896 C CA . GLN A 1 110 ? 10.773 -0.473 10.797 1 77 110 GLN A CA 1
ATOM 897 C C . GLN A 1 110 ? 11.891 -0.466 11.828 1 77 110 GLN A C 1
ATOM 899 O O . GLN A 1 110 ? 12.688 0.476 11.883 1 77 110 GLN A O 1
ATOM 904 N N . VAL A 1 111 ? 11.789 -1.499 12.727 1 72.56 111 VAL A N 1
ATOM 905 C CA . VAL A 1 111 ? 12.836 -1.629 13.734 1 72.56 111 VAL A CA 1
ATOM 906 C C . VAL A 1 111 ? 14.195 -1.788 13.047 1 72.56 111 VAL A C 1
ATOM 908 O O . VAL A 1 111 ? 14.289 -2.416 11.992 1 72.56 111 VAL A O 1
ATOM 911 N N . ALA A 1 112 ? 15.211 -1.276 13.68 1 66.12 112 ALA A N 1
ATOM 912 C CA . ALA A 1 112 ? 16.578 -1.264 13.156 1 66.12 112 ALA A CA 1
ATOM 913 C C . ALA A 1 112 ? 17.109 -2.682 12.992 1 66.12 112 ALA A C 1
ATOM 915 O O . ALA A 1 112 ? 16.641 -3.609 13.656 1 66.12 112 ALA A O 1
ATOM 916 N N . ASN A 1 113 ? 17.938 -2.936 12.039 1 65.44 113 ASN A N 1
ATOM 917 C CA . ASN A 1 113 ? 18.719 -4.156 11.844 1 65.44 113 ASN A CA 1
ATOM 918 C C . ASN A 1 113 ? 17.938 -5.191 11.039 1 65.44 113 ASN A C 1
ATOM 920 O O . ASN A 1 113 ? 18.25 -6.379 11.078 1 65.44 113 ASN A O 1
ATOM 924 N N . GLN A 1 114 ? 16.859 -4.754 10.641 1 68.38 114 GLN A N 1
ATOM 925 C CA . GLN A 1 114 ? 16.156 -5.613 9.688 1 68.38 114 GLN A CA 1
ATOM 926 C C . GLN A 1 114 ? 16.188 -5.012 8.289 1 68.38 114 GLN A C 1
ATOM 928 O O . GLN A 1 114 ? 16.406 -3.807 8.125 1 68.38 114 GLN A O 1
ATOM 933 N N . THR A 1 115 ? 16.25 -5.867 7.332 1 71.31 115 THR A N 1
ATOM 934 C CA . THR A 1 115 ? 16.188 -5.383 5.957 1 71.31 115 THR A CA 1
ATOM 935 C C . THR A 1 115 ? 14.883 -4.625 5.715 1 71.31 115 THR A C 1
ATOM 937 O O . THR A 1 115 ? 13.836 -5.008 6.23 1 71.31 115 THR A O 1
ATOM 940 N N . LEU A 1 116 ? 15.078 -3.48 5.047 1 72.94 116 LEU A N 1
ATOM 941 C CA . LEU A 1 116 ? 13.898 -2.672 4.762 1 72.94 116 LEU A CA 1
ATOM 942 C C . LEU A 1 116 ? 12.93 -3.42 3.85 1 72.94 116 LEU A C 1
ATOM 944 O O . LEU A 1 116 ? 13.328 -3.932 2.801 1 72.94 116 LEU A O 1
ATOM 948 N N . ASN A 1 117 ? 11.797 -3.652 4.363 1 83.38 117 ASN A N 1
ATOM 949 C CA . ASN A 1 117 ? 10.672 -4.215 3.615 1 83.38 117 ASN A CA 1
ATOM 950 C C . ASN A 1 117 ? 9.5 -3.244 3.551 1 83.38 117 ASN A C 1
ATOM 952 O O . ASN A 1 117 ? 8.633 -3.256 4.426 1 83.38 117 ASN A O 1
ATOM 956 N N . ARG A 1 118 ? 9.625 -2.4 2.498 1 86.69 118 ARG A N 1
ATOM 957 C CA . ARG A 1 118 ? 8.664 -1.313 2.391 1 86.69 118 ARG A CA 1
ATOM 958 C C . ARG A 1 118 ? 7.242 -1.854 2.248 1 86.69 118 ARG A C 1
ATOM 960 O O . ARG A 1 118 ? 6.309 -1.319 2.85 1 86.69 118 ARG A O 1
ATOM 967 N N . ALA A 1 119 ? 7.098 -2.789 1.424 1 89.62 119 ALA A N 1
ATOM 968 C CA . ALA A 1 119 ? 5.773 -3.373 1.22 1 89.62 119 ALA A CA 1
ATOM 969 C C . ALA A 1 119 ? 5.188 -3.871 2.537 1 89.62 119 ALA A C 1
ATOM 971 O O . ALA A 1 119 ? 4.004 -3.662 2.812 1 89.62 119 ALA A O 1
ATOM 972 N N . LYS A 1 120 ? 6.047 -4.512 3.324 1 88.12 120 LYS A N 1
ATOM 973 C CA . LYS A 1 120 ? 5.598 -4.984 4.629 1 88.12 120 LYS A CA 1
ATOM 974 C C . LYS A 1 120 ? 5.125 -3.822 5.5 1 88.12 120 LYS A C 1
ATOM 976 O O . LYS A 1 120 ? 4.117 -3.934 6.199 1 88.12 120 LYS A O 1
ATOM 981 N N . LEU A 1 121 ? 5.832 -2.773 5.438 1 88.38 121 LEU A N 1
ATOM 982 C CA . LEU A 1 121 ? 5.461 -1.609 6.234 1 88.38 121 LEU A CA 1
ATOM 983 C C . LEU A 1 121 ? 4.141 -1.018 5.758 1 88.38 121 LEU A C 1
ATOM 985 O O . LEU A 1 121 ? 3.32 -0.582 6.57 1 88.38 121 LEU A O 1
ATOM 989 N N . PHE A 1 122 ? 3.893 -1.008 4.43 1 90.06 122 PHE A N 1
ATOM 990 C CA . PHE A 1 122 ? 2.615 -0.539 3.906 1 90.06 122 PHE A CA 1
ATOM 991 C C . PHE A 1 122 ? 1.479 -1.45 4.355 1 90.06 122 PHE A C 1
ATOM 993 O O . PHE A 1 122 ? 0.414 -0.974 4.754 1 90.06 122 PHE A O 1
ATOM 1000 N N . ASN A 1 123 ? 1.711 -2.752 4.359 1 88.06 123 ASN A N 1
ATOM 1001 C CA . ASN A 1 123 ? 0.693 -3.693 4.809 1 88.06 123 ASN A CA 1
ATOM 1002 C C . ASN A 1 123 ? 0.321 -3.459 6.273 1 88.06 123 ASN A C 1
ATOM 1004 O O . ASN A 1 123 ? -0.86 -3.363 6.609 1 88.06 123 ASN A O 1
ATOM 1008 N N . VAL A 1 124 ? 1.38 -3.336 7.086 1 86.31 124 VAL A N 1
ATOM 1009 C CA . VAL A 1 124 ? 1.168 -3.135 8.516 1 86.31 124 VAL A CA 1
ATOM 1010 C C . VAL A 1 124 ? 0.47 -1.798 8.75 1 86.31 124 VAL A C 1
ATOM 1012 O O . VAL A 1 124 ? -0.458 -1.71 9.562 1 86.31 124 VAL A O 1
ATOM 1015 N N . GLY A 1 125 ? 0.938 -0.825 8 1 88.56 125 GLY A N 1
ATOM 1016 C CA . GLY A 1 125 ? 0.327 0.489 8.133 1 88.56 125 GLY A CA 1
ATOM 1017 C C . GLY A 1 125 ? -1.146 0.5 7.773 1 88.56 125 GLY A C 1
ATOM 1018 O O . GLY A 1 125 ? -1.951 1.149 8.445 1 88.56 125 GLY A O 1
ATOM 1019 N N . PHE A 1 126 ? -1.476 -0.153 6.762 1 87.62 126 PHE A N 1
ATOM 1020 C CA . PHE A 1 126 ? -2.865 -0.224 6.328 1 87.62 126 PHE A CA 1
ATOM 1021 C C . PHE A 1 126 ? -3.74 -0.845 7.41 1 87.62 126 PHE A C 1
ATOM 1023 O O . PHE A 1 126 ? -4.77 -0.279 7.789 1 87.62 126 PHE A O 1
ATOM 1030 N N . VAL A 1 127 ? -3.338 -1.958 7.891 1 84.06 127 VAL A N 1
ATOM 1031 C CA . VAL A 1 127 ? -4.105 -2.682 8.898 1 84.06 127 VAL A CA 1
ATOM 1032 C C . VAL A 1 127 ? -4.266 -1.814 10.148 1 84.06 127 VAL A C 1
ATOM 1034 O O . VAL A 1 127 ? -5.371 -1.666 10.672 1 84.06 127 VAL A O 1
ATOM 1037 N N . GLU A 1 128 ? -3.154 -1.234 10.594 1 84.31 128 GLU A N 1
ATOM 1038 C CA . GLU A 1 128 ? -3.195 -0.392 11.781 1 84.31 128 GLU A CA 1
ATOM 1039 C C . GLU A 1 128 ? -4.109 0.813 11.578 1 84.31 128 GLU A C 1
ATOM 1041 O O . GLU A 1 128 ? -4.867 1.185 12.469 1 84.31 128 GLU A O 1
ATOM 1046 N N . ALA A 1 129 ? -3.988 1.387 10.398 1 87.19 129 ALA A N 1
ATOM 1047 C CA . ALA A 1 129 ? -4.828 2.545 10.102 1 87.19 129 ALA A CA 1
ATOM 1048 C C . ALA A 1 129 ? -6.309 2.182 10.18 1 87.19 129 ALA A C 1
ATOM 1050 O O . ALA A 1 129 ? -7.109 2.934 10.742 1 87.19 129 ALA A O 1
ATOM 1051 N N . MET A 1 130 ? -6.648 1.089 9.664 1 82.88 130 MET A N 1
ATOM 1052 C CA . MET A 1 130 ? -8.047 0.672 9.617 1 82.88 130 MET A CA 1
ATOM 1053 C C . MET A 1 130 ? -8.594 0.436 11.023 1 82.88 130 MET A C 1
ATOM 1055 O O . MET A 1 130 ? -9.797 0.556 11.25 1 82.88 130 MET A O 1
ATOM 1059 N N . LEU A 1 131 ? -7.719 0.153 11.938 1 79.62 131 LEU A N 1
ATOM 1060 C CA . LEU A 1 131 ? -8.117 -0.129 13.312 1 79.62 131 LEU A CA 1
ATOM 1061 C C . LEU A 1 131 ? -8.227 1.159 14.125 1 79.62 131 LEU A C 1
ATOM 1063 O O . LEU A 1 131 ? -8.883 1.188 15.164 1 79.62 131 LEU A O 1
ATOM 1067 N N . MET A 1 132 ? -7.617 2.221 13.633 1 82 132 MET A N 1
ATOM 1068 C CA . MET A 1 132 ? -7.465 3.449 14.406 1 82 132 MET A CA 1
ATOM 1069 C C . MET A 1 132 ? -8.688 4.344 14.258 1 82 132 MET A C 1
ATOM 1071 O O . MET A 1 132 ? -9.07 5.051 15.195 1 82 132 MET A O 1
ATOM 1075 N N . TYR A 1 133 ? -9.266 4.387 13.211 1 85.25 133 TYR A N 1
ATOM 1076 C CA . TYR A 1 133 ? -10.266 5.383 12.828 1 85.25 133 TYR A CA 1
ATOM 1077 C C . TYR A 1 133 ? -10.977 4.973 11.547 1 85.25 133 TYR A C 1
ATOM 1079 O O . TYR A 1 133 ? -10.398 4.305 10.688 1 85.25 133 TYR A O 1
ATOM 1087 N N . PRO A 1 134 ? -12.336 5.207 11.414 1 88.38 134 PRO A N 1
ATOM 1088 C CA . PRO A 1 134 ? -13.062 4.848 10.195 1 88.38 134 PRO A CA 1
ATOM 1089 C C . PRO A 1 134 ? -12.711 5.75 9.008 1 88.38 134 PRO A C 1
ATOM 1091 O O . PRO A 1 134 ? -13.555 6.531 8.555 1 88.38 134 PRO A O 1
ATOM 1094 N N . TRP A 1 135 ? -11.633 5.543 8.438 1 89.5 135 TRP A N 1
ATOM 1095 C CA . TRP A 1 135 ? -11.164 6.32 7.293 1 89.5 135 TRP A CA 1
ATOM 1096 C C . TRP A 1 135 ? -12.023 6.043 6.062 1 89.5 135 TRP A C 1
ATOM 1098 O O . TRP A 1 135 ? -12.445 4.91 5.836 1 89.5 135 TRP A O 1
ATOM 1108 N N . SER A 1 136 ? -12.188 7.203 5.289 1 87.38 136 SER A N 1
ATOM 1109 C CA . SER A 1 136 ? -12.836 7.027 3.992 1 87.38 136 SER A CA 1
ATOM 1110 C C . SER A 1 136 ? -11.891 6.383 2.984 1 87.38 136 SER A C 1
ATOM 1112 O O . SER A 1 136 ? -12.32 5.578 2.15 1 87.38 136 SER A O 1
ATOM 1114 N N . CYS A 1 137 ? -10.664 6.703 3.055 1 87.88 137 CYS A N 1
ATOM 1115 C CA . CYS A 1 137 ? -9.688 6.145 2.129 1 87.88 137 CYS A CA 1
ATOM 1116 C C . CYS A 1 137 ? -8.281 6.258 2.691 1 87.88 137 CYS A C 1
ATOM 1118 O O . CYS A 1 137 ? -8.07 6.898 3.725 1 87.88 137 CYS A O 1
ATOM 1120 N N . ILE A 1 138 ? -7.371 5.527 2.029 1 90.75 138 ILE A N 1
ATOM 1121 C CA . ILE A 1 138 ? -5.969 5.461 2.426 1 90.75 138 ILE A CA 1
ATOM 1122 C C . ILE A 1 138 ? -5.09 5.969 1.285 1 90.75 138 ILE A C 1
ATOM 1124 O O . ILE A 1 138 ? -5.426 5.805 0.111 1 90.75 138 ILE A O 1
ATOM 1128 N N . LEU A 1 139 ? -4.043 6.652 1.651 1 92.25 139 LEU A N 1
ATOM 1129 C CA . LEU A 1 139 ? -3.012 7.078 0.71 1 92.25 139 LEU A CA 1
ATOM 1130 C C . LEU A 1 139 ? -1.637 6.594 1.157 1 92.25 139 LEU A C 1
ATOM 1132 O O . LEU A 1 139 ? -1.196 6.902 2.268 1 92.25 139 LEU A O 1
ATOM 1136 N N . PHE A 1 140 ? -1.02 5.797 0.321 1 91.88 140 PHE A N 1
ATOM 1137 C CA . PHE A 1 140 ? 0.382 5.465 0.555 1 91.88 140 PHE A CA 1
ATOM 1138 C C . PHE A 1 140 ? 1.291 6.578 0.044 1 91.88 140 PHE A C 1
ATOM 1140 O O . PHE A 1 140 ? 1.061 7.129 -1.034 1 91.88 140 PHE A O 1
ATOM 1147 N N . HIS A 1 141 ? 2.346 6.941 0.834 1 90.81 141 HIS A N 1
ATOM 1148 C CA . HIS A 1 141 ? 3.227 8.047 0.474 1 90.81 141 HIS A CA 1
ATOM 1149 C C . HIS A 1 141 ? 4.672 7.746 0.86 1 90.81 141 HIS A C 1
ATOM 1151 O O . HIS A 1 141 ? 4.934 7.219 1.942 1 90.81 141 HIS A O 1
ATOM 1157 N N . ASP A 1 142 ? 5.562 8.094 -0.063 1 90 142 ASP A N 1
ATOM 1158 C CA . ASP A 1 142 ? 6.98 7.926 0.231 1 90 142 ASP A CA 1
ATOM 1159 C C . ASP A 1 142 ? 7.504 9.078 1.086 1 90 142 ASP A C 1
ATOM 1161 O O . ASP A 1 142 ? 7.098 10.227 0.904 1 90 142 ASP A O 1
ATOM 1165 N N . VAL A 1 143 ? 8.492 8.727 1.89 1 90.56 143 VAL A N 1
ATOM 1166 C CA . VAL A 1 143 ? 9 9.719 2.828 1 90.56 143 VAL A CA 1
ATOM 1167 C C . VAL A 1 143 ? 9.82 10.766 2.078 1 90.56 143 VAL A C 1
ATOM 1169 O O . VAL A 1 143 ? 9.977 11.898 2.549 1 90.56 143 VAL A O 1
ATOM 1172 N N . ASP A 1 144 ? 10.305 10.422 0.879 1 88.88 144 ASP A N 1
ATOM 1173 C CA . ASP A 1 144 ? 11.219 11.312 0.182 1 88.88 144 ASP A CA 1
ATOM 1174 C C . ASP A 1 144 ? 10.516 12.055 -0.952 1 88.88 144 ASP A C 1
ATOM 1176 O O . ASP A 1 144 ? 11.164 12.672 -1.799 1 88.88 144 ASP A O 1
ATOM 1180 N N . VAL A 1 145 ? 9.211 11.969 -1.033 1 89.94 145 VAL A N 1
ATOM 1181 C CA . VAL A 1 145 ? 8.422 12.664 -2.047 1 89.94 145 VAL A CA 1
ATOM 1182 C C . VAL A 1 145 ? 7.625 13.797 -1.399 1 89.94 145 VAL A C 1
ATOM 1184 O O . VAL A 1 145 ? 6.926 13.578 -0.408 1 89.94 145 VAL A O 1
ATOM 1187 N N . LEU A 1 146 ? 7.754 14.984 -1.948 1 89.88 146 LEU A N 1
ATOM 1188 C CA . LEU A 1 146 ? 7.047 16.141 -1.399 1 89.88 146 LEU A CA 1
ATOM 1189 C C . LEU A 1 146 ? 5.863 16.516 -2.281 1 89.88 146 LEU A C 1
ATOM 1191 O O . LEU A 1 146 ? 5.895 16.297 -3.496 1 89.88 146 LEU A O 1
ATOM 1195 N N . PRO A 1 147 ? 4.766 17.031 -1.583 1 87 147 PRO A N 1
ATOM 1196 C CA . PRO A 1 147 ? 3.664 17.562 -2.391 1 87 147 PRO A CA 1
ATOM 1197 C C . PRO A 1 147 ? 4.027 18.844 -3.121 1 87 147 PRO A C 1
ATOM 1199 O O . PRO A 1 147 ? 4.391 19.844 -2.486 1 87 147 PRO A O 1
ATOM 1202 N N . GLU A 1 148 ? 3.869 18.859 -4.449 1 82.62 148 GLU A N 1
ATOM 1203 C CA . GLU A 1 148 ? 4.445 19.969 -5.203 1 82.62 148 GLU A CA 1
ATOM 1204 C C . GLU A 1 148 ? 3.357 20.859 -5.805 1 82.62 148 GLU A C 1
ATOM 1206 O O . GLU A 1 148 ? 3.619 22 -6.188 1 82.62 148 GLU A O 1
ATOM 1211 N N . ASP A 1 149 ? 2.203 20.406 -5.863 1 84.44 149 ASP A N 1
ATOM 1212 C CA . ASP A 1 149 ? 1.148 21.125 -6.562 1 84.44 149 ASP A CA 1
ATOM 1213 C C . ASP A 1 149 ? -0.162 21.078 -5.781 1 84.44 149 ASP A C 1
ATOM 1215 O O . ASP A 1 149 ? -0.747 20.016 -5.598 1 84.44 149 ASP A O 1
ATOM 1219 N N . ASP A 1 150 ? -0.583 22.266 -5.391 1 82.88 150 ASP A N 1
ATOM 1220 C CA . ASP A 1 150 ? -1.771 22.297 -4.543 1 82.88 150 ASP A CA 1
ATOM 1221 C C . ASP A 1 150 ? -3.041 22.125 -5.375 1 82.88 150 ASP A C 1
ATOM 1223 O O . ASP A 1 150 ? -4.148 22.156 -4.836 1 82.88 150 ASP A O 1
ATOM 1227 N N . ARG A 1 151 ? -2.949 22.078 -6.676 1 79.62 151 ARG A N 1
ATOM 1228 C CA . ARG A 1 151 ? -4.105 21.797 -7.52 1 79.62 151 ARG A CA 1
ATOM 1229 C C . ARG A 1 151 ? -4.465 20.328 -7.484 1 79.62 151 ARG A C 1
ATOM 1231 O O . ARG A 1 151 ? -5.547 19.938 -7.922 1 79.62 151 ARG A O 1
ATOM 1238 N N . ILE A 1 152 ? -3.445 19.484 -6.934 1 80.38 152 ILE A N 1
ATOM 1239 C CA . ILE A 1 152 ? -3.699 18.047 -6.777 1 80.38 152 ILE A CA 1
ATOM 1240 C C . ILE A 1 152 ? -4.449 17.797 -5.473 1 80.38 152 ILE A C 1
ATOM 1242 O O . ILE A 1 152 ? -3.854 17.828 -4.395 1 80.38 152 ILE A O 1
ATOM 1246 N N . LEU A 1 153 ? -5.734 17.531 -5.652 1 82.69 153 LEU A N 1
ATOM 1247 C CA . LEU A 1 153 ? -6.59 17.297 -4.496 1 82.69 153 LEU A CA 1
ATOM 1248 C C . LEU A 1 153 ? -6.734 15.805 -4.219 1 82.69 153 LEU A C 1
ATOM 1250 O O . LEU A 1 153 ? -6.883 15.008 -5.148 1 82.69 153 LEU A O 1
ATOM 1254 N N . HIS A 1 154 ? -6.574 15.508 -2.965 1 85.25 154 HIS A N 1
ATOM 1255 C CA . HIS A 1 154 ? -6.793 14.125 -2.553 1 85.25 154 HIS A CA 1
ATOM 1256 C C . HIS A 1 154 ? -8.25 13.898 -2.152 1 85.25 154 HIS A C 1
ATOM 1258 O O . HIS A 1 154 ? -8.742 14.531 -1.217 1 85.25 154 HIS A O 1
ATOM 1264 N N . THR A 1 155 ? -8.938 13.094 -2.912 1 82.56 155 THR A N 1
ATOM 1265 C CA . THR A 1 155 ? -10.344 12.789 -2.652 1 82.56 155 THR A CA 1
ATOM 1266 C C . THR A 1 155 ? -10.562 11.281 -2.555 1 82.56 155 THR A C 1
ATOM 1268 O O . THR A 1 155 ? -9.773 10.5 -3.082 1 82.56 155 THR A O 1
ATOM 1271 N N . CYS A 1 156 ? -11.523 10.961 -1.739 1 83.94 156 CYS A N 1
ATOM 1272 C CA . CYS A 1 156 ? -11.891 9.555 -1.618 1 83.94 156 CYS A CA 1
ATOM 1273 C C . CYS A 1 156 ? -13.07 9.219 -2.518 1 83.94 156 CYS A C 1
ATOM 1275 O O . CYS A 1 156 ? -14.125 9.859 -2.428 1 83.94 156 CYS A O 1
ATOM 1277 N N . PRO A 1 157 ? -12.812 8.273 -3.389 1 76.62 157 PRO A N 1
ATOM 1278 C CA . PRO A 1 157 ? -13.938 7.887 -4.242 1 76.62 157 PRO A CA 1
ATOM 1279 C C . PRO A 1 157 ? -15.117 7.32 -3.443 1 76.62 157 PRO A C 1
ATOM 1281 O O . PRO A 1 157 ? -14.906 6.645 -2.43 1 76.62 157 PRO A O 1
ATOM 1284 N N . THR A 1 158 ? -16.281 7.664 -3.848 1 68.81 158 THR A N 1
ATOM 1285 C CA . THR A 1 158 ? -17.469 7.191 -3.16 1 68.81 158 THR A CA 1
ATOM 1286 C C . THR A 1 158 ? -17.875 5.805 -3.658 1 68.81 158 THR A C 1
ATOM 1288 O O . THR A 1 158 ? -18.609 5.082 -2.977 1 68.81 158 THR A O 1
ATOM 1291 N N . ARG A 1 159 ? -17.516 5.457 -4.832 1 65.38 159 ARG A N 1
ATOM 1292 C CA . ARG A 1 159 ? -17.781 4.145 -5.406 1 65.38 159 ARG A CA 1
ATOM 1293 C C . ARG A 1 159 ? -16.5 3.354 -5.602 1 65.38 159 ARG A C 1
ATOM 1295 O O . ARG A 1 159 ? -15.406 3.857 -5.332 1 65.38 159 ARG A O 1
ATOM 1302 N N . ASN A 1 160 ? -16.625 1.949 -5.938 1 55.31 160 ASN A N 1
ATOM 1303 C CA . ASN A 1 160 ? -15.438 1.148 -6.215 1 55.31 160 ASN A CA 1
ATOM 1304 C C . ASN A 1 160 ? -14.484 1.872 -7.16 1 55.31 160 ASN A C 1
ATOM 1306 O O . ASN A 1 160 ? -14.922 2.496 -8.133 1 55.31 160 ASN A O 1
ATOM 1310 N N . PRO A 1 161 ? -13.148 2.018 -6.867 1 56.16 161 PRO A N 1
ATOM 1311 C CA . PRO A 1 161 ? -12.438 1.328 -5.789 1 56.16 161 PRO A CA 1
ATOM 1312 C C . PRO A 1 161 ? -12.508 2.074 -4.461 1 56.16 161 PRO A C 1
ATOM 1314 O O . PRO A 1 161 ? -12.203 3.27 -4.398 1 56.16 161 PRO A O 1
ATOM 1317 N N . ARG A 1 162 ? -12.953 1.272 -3.479 1 63.28 162 ARG A N 1
ATOM 1318 C CA . ARG A 1 162 ? -13.094 1.882 -2.158 1 63.28 162 ARG A CA 1
ATOM 1319 C C . ARG A 1 162 ? -11.781 1.807 -1.385 1 63.28 162 ARG A C 1
ATOM 1321 O O . ARG A 1 162 ? -10.867 1.069 -1.767 1 63.28 162 ARG A O 1
ATOM 1328 N N . HIS A 1 163 ? -11.461 2.744 -0.745 1 67.12 163 HIS A N 1
ATOM 1329 C CA . HIS A 1 163 ? -10.516 2.748 0.37 1 67.12 163 HIS A CA 1
ATOM 1330 C C . HIS A 1 163 ? -9.18 3.355 -0.041 1 67.12 163 HIS A C 1
ATOM 1332 O O . HIS A 1 163 ? -8.25 3.43 0.769 1 67.12 163 HIS A O 1
ATOM 1338 N N . MET A 1 164 ? -9.086 3.688 -1.42 1 74.62 164 MET A N 1
ATOM 1339 C CA . MET A 1 164 ? -7.855 4.387 -1.773 1 74.62 164 MET A CA 1
ATOM 1340 C C . MET A 1 164 ? -8.156 5.805 -2.258 1 74.62 164 MET A C 1
ATOM 1342 O O . MET A 1 164 ? -9.086 6.012 -3.039 1 74.62 164 MET A O 1
ATOM 1346 N N . ALA A 1 165 ? -7.246 6.672 -1.802 1 79.62 165 ALA A N 1
ATOM 1347 C CA . ALA A 1 165 ? -7.414 8.055 -2.23 1 79.62 165 ALA A CA 1
ATOM 1348 C C . ALA A 1 165 ? -6.953 8.242 -3.674 1 79.62 165 ALA A C 1
ATOM 1350 O O . ALA A 1 165 ? -6.043 7.551 -4.137 1 79.62 165 ALA A O 1
ATOM 1351 N N . VAL A 1 166 ? -7.637 9.094 -4.348 1 67.44 166 VAL A N 1
ATOM 1352 C CA . VAL A 1 166 ? -7.242 9.461 -5.703 1 67.44 166 VAL A CA 1
ATOM 1353 C C . VAL A 1 166 ? -6.797 10.922 -5.738 1 67.44 166 VAL A C 1
ATOM 1355 O O . VAL A 1 166 ? -7.371 11.766 -5.043 1 67.44 166 VAL A O 1
ATOM 1358 N N . ALA A 1 167 ? -5.594 11.125 -6.387 1 66.81 167 ALA A N 1
ATOM 1359 C CA . ALA A 1 167 ? -5.145 12.492 -6.617 1 66.81 167 ALA A CA 1
ATOM 1360 C C . ALA A 1 167 ? -5.766 13.07 -7.887 1 66.81 167 ALA A C 1
ATOM 1362 O O . ALA A 1 167 ? -5.707 12.445 -8.953 1 66.81 167 ALA A O 1
ATOM 1363 N N . MET A 1 168 ? -6.559 14.164 -7.754 1 59.94 168 MET A N 1
ATOM 1364 C CA . MET A 1 168 ? -7.223 14.797 -8.891 1 59.94 168 MET A CA 1
ATOM 1365 C C . MET A 1 168 ? -6.73 16.234 -9.078 1 59.94 168 MET A C 1
ATOM 1367 O O . MET A 1 168 ? -6.492 16.938 -8.102 1 59.94 168 MET A O 1
ATOM 1371 N N . ASN A 1 169 ? -6.316 16.375 -10.422 1 57.16 169 ASN A N 1
ATOM 1372 C CA . ASN A 1 169 ? -6.043 17.766 -10.727 1 57.16 169 ASN A CA 1
ATOM 1373 C C . ASN A 1 169 ? -7.328 18.578 -10.844 1 57.16 169 ASN A C 1
ATOM 1375 O O . ASN A 1 169 ? -8.195 18.25 -11.656 1 57.16 169 ASN A O 1
ATOM 1379 N N . LYS A 1 170 ? -7.445 19.547 -9.992 1 55.69 170 LYS A N 1
ATOM 1380 C CA . LYS A 1 170 ? -8.672 20.328 -9.906 1 55.69 170 LYS A CA 1
ATOM 1381 C C . LYS A 1 170 ? -9.047 20.891 -11.273 1 55.69 170 LYS A C 1
ATOM 1383 O O . LYS A 1 170 ? -10.219 21.203 -11.523 1 55.69 170 LYS A O 1
ATOM 1388 N N . PHE A 1 171 ? -7.977 21.156 -12.039 1 53.5 171 PHE A N 1
ATOM 1389 C CA . PHE A 1 171 ? -8.289 21.734 -13.336 1 53.5 171 PHE A CA 1
ATOM 1390 C C . PHE A 1 171 ? -8.531 20.641 -14.375 1 53.5 171 PHE A C 1
ATOM 1392 O O . PHE A 1 171 ? -9.094 20.906 -15.438 1 53.5 171 PHE A O 1
ATOM 1399 N N . ASP A 1 172 ? -7.922 19.484 -14.117 1 48.22 172 ASP A N 1
ATOM 1400 C CA . ASP A 1 172 ? -8.086 18.391 -15.062 1 48.22 172 ASP A CA 1
ATOM 1401 C C . ASP A 1 172 ? -8.922 17.266 -14.453 1 48.22 172 ASP A C 1
ATOM 1403 O O . ASP A 1 172 ? -8.406 16.453 -13.672 1 48.22 172 ASP A O 1
ATOM 1407 N N . TYR A 1 173 ? -10.062 17.547 -14.328 1 39.78 173 TYR A N 1
ATOM 1408 C CA . TYR A 1 173 ? -10.961 16.562 -13.719 1 39.78 173 TYR A CA 1
ATOM 1409 C C . TYR A 1 173 ? -10.719 15.18 -14.289 1 39.78 173 TYR A C 1
ATOM 1411 O O . TYR A 1 173 ? -11.32 14.203 -13.836 1 39.78 173 TYR A O 1
ATOM 1419 N N . LYS A 1 174 ? -9.969 15.055 -15.32 1 36.56 174 LYS A N 1
ATOM 1420 C CA . LYS A 1 174 ? -9.969 13.766 -16 1 36.56 174 LYS A CA 1
ATOM 1421 C C . LYS A 1 174 ? -9.234 12.711 -15.172 1 36.56 174 LYS A C 1
ATOM 1423 O O . LYS A 1 174 ? -9.102 11.562 -15.594 1 36.56 174 LYS A O 1
ATOM 1428 N N . TYR A 1 175 ? -8.492 13.18 -14.375 1 35.41 175 TYR A N 1
ATOM 1429 C CA . TYR A 1 175 ? -7.672 12.172 -13.711 1 35.41 175 TYR A CA 1
ATOM 1430 C C . TYR A 1 175 ? -8.539 11.156 -12.969 1 35.41 175 TYR A C 1
ATOM 1432 O O . TYR A 1 175 ? -8.047 10.125 -12.516 1 35.41 175 TYR A O 1
ATOM 1440 N N . ALA A 1 176 ? -9.648 11.625 -12.594 1 35.75 176 ALA A N 1
ATOM 1441 C CA . ALA A 1 176 ? -10.461 10.531 -12.07 1 35.75 176 ALA A CA 1
ATOM 1442 C C . ALA A 1 176 ? -10.406 9.32 -12.992 1 35.75 176 ALA A C 1
ATOM 1444 O O . ALA A 1 176 ? -10.398 8.18 -12.523 1 35.75 176 ALA A O 1
ATOM 1445 N N . LYS A 1 177 ? -10.258 9.641 -14.273 1 33.47 177 LYS A N 1
ATOM 1446 C CA . LYS A 1 177 ? -10.312 8.656 -15.344 1 33.47 177 LYS A CA 1
ATOM 1447 C C . LYS A 1 177 ? -8.953 8 -15.562 1 33.47 177 LYS A C 1
ATOM 1449 O O . LYS A 1 177 ? -8.859 6.938 -16.172 1 33.47 177 LYS A O 1
ATOM 1454 N N . HIS A 1 178 ? -7.887 8.695 -15.352 1 33.16 178 HIS A N 1
ATOM 1455 C CA . HIS A 1 178 ? -6.57 8.203 -15.727 1 33.16 178 HIS A CA 1
ATOM 1456 C C . HIS A 1 178 ? -6.188 6.98 -14.891 1 33.16 178 HIS A C 1
ATOM 1458 O O . HIS A 1 178 ? -5.254 6.25 -15.242 1 33.16 178 HIS A O 1
ATOM 1464 N N . LEU A 1 179 ? -6.645 7.004 -13.789 1 35.84 179 LEU A N 1
ATOM 1465 C CA . LEU A 1 179 ? -6.492 5.625 -13.344 1 35.84 179 LEU A CA 1
ATOM 1466 C C . LEU A 1 179 ? -6.906 4.648 -14.438 1 35.84 179 LEU A C 1
ATOM 1468 O O . LEU A 1 179 ? -6.535 3.473 -14.398 1 35.84 179 LEU A O 1
ATOM 1472 N N . ASN A 1 180 ? -7.676 5.148 -15.297 1 31.42 180 ASN A N 1
ATOM 1473 C CA . ASN A 1 180 ? -8.164 4.418 -16.453 1 31.42 180 ASN A CA 1
ATOM 1474 C C . ASN A 1 180 ? -7.094 4.312 -17.547 1 31.42 180 ASN A C 1
ATOM 1476 O O . ASN A 1 180 ? -7.27 3.592 -18.531 1 31.42 180 ASN A O 1
ATOM 1480 N N . ASP A 1 181 ? -6.367 5.367 -17.734 1 31.2 181 ASP A N 1
ATOM 1481 C CA . ASP A 1 181 ? -5.434 5.273 -18.844 1 31.2 181 ASP A CA 1
ATOM 1482 C C . ASP A 1 181 ? -4.281 4.324 -18.531 1 31.2 181 ASP A C 1
ATOM 1484 O O . ASP A 1 181 ? -3.141 4.57 -18.922 1 31.2 181 ASP A O 1
ATOM 1488 N N . ILE A 1 182 ? -4.289 3.9 -17.438 1 33.38 182 ILE A N 1
ATOM 1489 C CA . ILE A 1 182 ? -3.34 2.809 -17.25 1 33.38 182 ILE A CA 1
ATOM 1490 C C . ILE A 1 182 ? -3.396 1.863 -18.438 1 33.38 182 ILE A C 1
ATOM 1492 O O . ILE A 1 182 ? -4.445 1.277 -18.734 1 33.38 182 ILE A O 1
ATOM 1496 N N . ASP A 1 183 ? -2.635 2.26 -19.469 1 28.8 183 ASP A N 1
ATOM 1497 C CA . ASP A 1 183 ? -2.49 1.284 -20.547 1 28.8 183 ASP A CA 1
ATOM 1498 C C . ASP A 1 183 ? -2.279 -0.122 -19.984 1 28.8 183 ASP A C 1
ATOM 1500 O O . ASP A 1 183 ? -1.274 -0.389 -19.328 1 28.8 183 ASP A O 1
ATOM 1504 N N . LEU A 1 184 ? -3.285 -0.632 -19.547 1 30.42 184 LEU A N 1
ATOM 1505 C CA . LEU A 1 184 ? -3.178 -2.082 -19.422 1 30.42 184 LEU A CA 1
ATOM 1506 C C . LEU A 1 184 ? -2.457 -2.676 -20.625 1 30.42 184 LEU A C 1
ATOM 1508 O O . LEU A 1 184 ? -2.906 -2.514 -21.766 1 30.42 184 LEU A O 1
ATOM 1512 N N . MET A 1 185 ? -1.191 -2.273 -20.969 1 25.72 185 MET A N 1
ATOM 1513 C CA . MET A 1 185 ? -0.59 -2.881 -22.156 1 25.72 185 MET A CA 1
ATOM 1514 C C . MET A 1 185 ? -1.241 -4.223 -22.469 1 25.72 185 MET A C 1
ATOM 1516 O O . MET A 1 185 ? -1.534 -5.004 -21.562 1 25.72 185 MET A O 1
ATOM 1520 N N . ASP A 1 186 ? -1.73 -4.188 -23.719 1 23.41 186 ASP A N 1
ATOM 1521 C CA . ASP A 1 186 ? -2.293 -5.293 -24.5 1 23.41 186 ASP A CA 1
ATOM 1522 C C . ASP A 1 186 ? -1.614 -6.613 -24.141 1 23.41 186 ASP A C 1
ATOM 1524 O O . ASP A 1 186 ? -0.439 -6.629 -23.766 1 23.41 186 ASP A O 1
ATOM 1528 N N . ARG A 1 187 ? -2.373 -7.637 -24.016 1 24.61 187 ARG A N 1
ATOM 1529 C CA . ARG A 1 187 ? -2.342 -9.094 -24.062 1 24.61 187 ARG A CA 1
ATOM 1530 C C . ARG A 1 187 ? -1.192 -9.594 -24.922 1 24.61 187 ARG A C 1
ATOM 1532 O O . ARG A 1 187 ? -1.17 -9.359 -26.141 1 24.61 187 ARG A O 1
ATOM 1539 N N . LEU A 1 188 ? 0.152 -9.18 -24.609 1 21.55 188 LEU A N 1
ATOM 1540 C CA . LEU A 1 188 ? 0.863 -10.078 -25.516 1 21.55 188 LEU A CA 1
ATOM 1541 C C . LEU A 1 188 ? 0.378 -11.516 -25.344 1 21.55 188 LEU A C 1
ATOM 1543 O O . LEU A 1 188 ? 0.022 -11.922 -24.234 1 21.55 188 LEU A O 1
ATOM 1547 N N . MET B 1 1 ? 1.98 3.732 -16.703 1 27.45 1 MET B N 1
ATOM 1548 C CA . MET B 1 1 ? 2.045 2.641 -15.734 1 27.45 1 MET B CA 1
ATOM 1549 C C . MET B 1 1 ? 1.482 1.354 -16.328 1 27.45 1 MET B C 1
ATOM 1551 O O . MET B 1 1 ? 0.475 1.381 -17.031 1 27.45 1 MET B O 1
ATOM 1555 N N . LEU B 1 2 ? 2.303 0.435 -16.734 1 28.56 2 LEU B N 1
ATOM 1556 C CA . LEU B 1 2 ? 1.88 -0.819 -17.344 1 28.56 2 LEU B CA 1
ATOM 1557 C C . LEU B 1 2 ? 1.494 -1.842 -16.281 1 28.56 2 LEU B C 1
ATOM 1559 O O . LEU B 1 2 ? 2.217 -2.023 -15.305 1 28.56 2 LEU B O 1
ATOM 1563 N N . ILE B 1 3 ? 0.177 -2.07 -16.203 1 35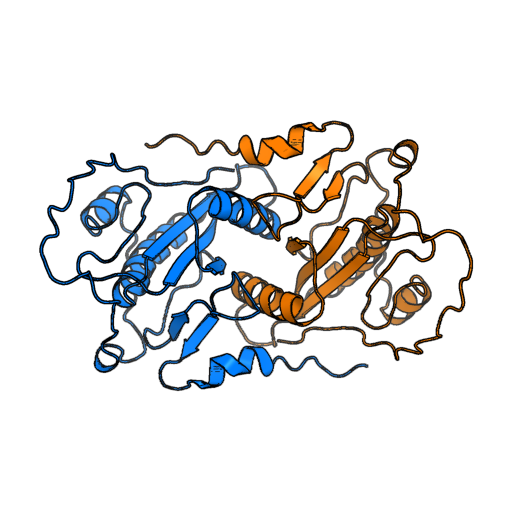.16 3 ILE B N 1
ATOM 1564 C CA . ILE B 1 3 ? -0.231 -3.221 -15.406 1 35.16 3 ILE B CA 1
ATOM 1565 C C . ILE B 1 3 ? -0.215 -4.48 -16.266 1 35.16 3 ILE B C 1
ATOM 1567 O O . ILE B 1 3 ? -0.793 -4.5 -17.359 1 35.16 3 ILE B O 1
ATOM 1571 N N . LEU B 1 4 ? 0.661 -5.309 -16.172 1 31.06 4 LEU B N 1
ATOM 1572 C CA . LEU B 1 4 ? 0.693 -6.562 -16.922 1 31.06 4 LEU B CA 1
ATOM 1573 C C . LEU B 1 4 ? -0.28 -7.574 -16.328 1 31.06 4 LEU B C 1
ATOM 1575 O O . LEU B 1 4 ? -0.176 -7.922 -15.148 1 31.06 4 LEU B O 1
ATOM 1579 N N . VAL B 1 5 ? -1.575 -7.523 -16.984 1 30.86 5 VAL B N 1
ATOM 1580 C CA . VAL B 1 5 ? -2.469 -8.633 -16.656 1 30.86 5 VAL B CA 1
ATOM 1581 C C . VAL B 1 5 ? -2.439 -9.664 -17.781 1 30.86 5 VAL B C 1
ATOM 1583 O O . VAL B 1 5 ? -2.529 -9.312 -18.953 1 30.86 5 VAL B O 1
ATOM 1586 N N . MET B 1 6 ? -1.934 -10.844 -17.656 1 26.09 6 MET B N 1
ATOM 1587 C CA . MET B 1 6 ? -1.943 -11.867 -18.703 1 26.09 6 MET B CA 1
ATOM 1588 C C . MET B 1 6 ? -3.365 -12.336 -18.984 1 26.09 6 MET B C 1
ATOM 1590 O O . MET B 1 6 ? -4.094 -12.727 -18.062 1 26.09 6 MET B O 1
ATOM 1594 N N . LYS B 1 7 ? -4.008 -11.695 -19.953 1 27.23 7 LYS B N 1
ATOM 1595 C CA . LYS B 1 7 ? -5.375 -12.062 -20.297 1 27.23 7 LYS B CA 1
ATOM 1596 C C . LYS B 1 7 ? -5.406 -13.375 -21.078 1 27.23 7 LYS B C 1
ATOM 1598 O O . LYS B 1 7 ? -4.688 -13.531 -22.062 1 27.23 7 LYS B O 1
ATOM 1603 N N . HIS B 1 8 ? -5.629 -14.492 -20.516 1 25.17 8 HIS B N 1
ATOM 1604 C CA . HIS B 1 8 ? -5.953 -15.617 -21.391 1 25.17 8 HIS B CA 1
ATOM 1605 C C . HIS B 1 8 ? -7.434 -15.617 -21.766 1 25.17 8 HIS B C 1
ATOM 1607 O O . HIS B 1 8 ? -8.266 -15.086 -21.016 1 25.17 8 HIS B O 1
ATOM 1613 N N . ASP B 1 9 ? -7.836 -15.977 -22.953 1 25.95 9 ASP B N 1
ATOM 1614 C CA . ASP B 1 9 ? -9.148 -16.203 -23.562 1 25.95 9 ASP B CA 1
ATOM 1615 C C . ASP B 1 9 ? -10.008 -17.109 -22.672 1 25.95 9 ASP B C 1
ATOM 1617 O O . ASP B 1 9 ? -9.539 -18.141 -22.188 1 25.95 9 ASP B O 1
ATOM 1621 N N . ARG B 1 10 ? -11.086 -16.578 -22.109 1 28.91 10 ARG B N 1
ATOM 1622 C CA . ARG B 1 10 ? -12.094 -17.297 -21.312 1 28.91 10 ARG B CA 1
ATOM 1623 C C . ARG B 1 10 ? -12.773 -18.375 -22.156 1 28.91 10 ARG B C 1
ATOM 1625 O O . ARG B 1 10 ? -13.594 -18.062 -23.031 1 28.91 10 ARG B O 1
ATOM 1632 N N . ASN B 1 11 ? -12.219 -19.391 -22.516 1 28.25 11 ASN B N 1
ATOM 1633 C CA . ASN B 1 11 ? -13.148 -20.453 -22.906 1 28.25 11 ASN B CA 1
ATOM 1634 C C . ASN B 1 11 ? -14.008 -20.906 -21.734 1 28.25 11 ASN B C 1
ATOM 1636 O O . ASN B 1 11 ? -13.5 -21.453 -20.766 1 28.25 11 ASN B O 1
ATOM 1640 N N . THR B 1 12 ? -15.094 -20.25 -21.453 1 28.91 12 THR B N 1
ATOM 1641 C CA . THR B 1 12 ? -16.125 -20.562 -20.469 1 28.9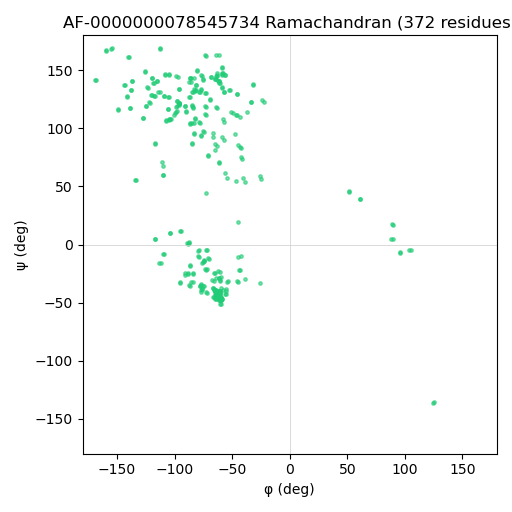1 12 THR B CA 1
ATOM 1642 C C . THR B 1 12 ? -16.656 -21.984 -20.688 1 28.91 12 THR B C 1
ATOM 1644 O O . THR B 1 12 ? -17.453 -22.234 -21.594 1 28.91 12 THR B O 1
ATOM 1647 N N . THR B 1 13 ? -15.93 -23 -20.672 1 29.86 13 THR B N 1
ATOM 1648 C CA . THR B 1 13 ? -16.609 -24.297 -20.656 1 29.86 13 THR B CA 1
ATOM 1649 C C . THR B 1 13 ? -17.547 -24.406 -19.453 1 29.86 13 THR B C 1
ATOM 1651 O O . THR B 1 13 ? -17.141 -24.156 -18.328 1 29.86 13 THR B O 1
ATOM 1654 N N . LEU B 1 14 ? -18.844 -24.297 -19.688 1 31.61 14 LEU B N 1
ATOM 1655 C CA . LEU B 1 14 ? -20 -24.609 -18.844 1 31.61 14 LEU B CA 1
ATOM 1656 C C . LEU B 1 14 ? -19.828 -25.953 -18.156 1 31.61 14 LEU B C 1
ATOM 1658 O O . LEU B 1 14 ? -19.688 -26.984 -18.828 1 31.61 14 LEU B O 1
ATOM 1662 N N . TRP B 1 15 ? -19.172 -26.031 -17.016 1 29.2 15 TRP B N 1
ATOM 1663 C CA . TRP B 1 15 ? -19.016 -27.234 -16.203 1 29.2 15 TRP B CA 1
ATOM 1664 C C . TRP B 1 15 ? -20.375 -27.812 -15.82 1 29.2 15 TRP B C 1
ATOM 1666 O O . TRP B 1 15 ? -21.219 -27.109 -15.281 1 29.2 15 TRP B O 1
ATOM 1676 N N . ASP B 1 16 ? -21.031 -28.672 -16.5 1 33.75 16 ASP B N 1
ATOM 1677 C CA . ASP B 1 16 ? -22.172 -29.562 -16.219 1 33.75 16 ASP B CA 1
ATOM 1678 C C . ASP B 1 16 ? -22 -30.266 -14.883 1 33.75 16 ASP B C 1
ATOM 1680 O O . ASP B 1 16 ? -22.328 -31.453 -14.758 1 33.75 16 ASP B O 1
ATOM 1684 N N . SER B 1 17 ? -21.203 -29.938 -13.836 1 34.81 17 SER B N 1
ATOM 1685 C CA . SER B 1 17 ? -20.953 -30.875 -12.758 1 34.81 17 SER B CA 1
ATOM 1686 C C . SER B 1 17 ? -22.219 -31.188 -11.977 1 34.81 17 SER B C 1
ATOM 1688 O O . SER B 1 17 ? -22.812 -30.297 -11.367 1 34.81 17 SER B O 1
ATOM 1690 N N . LYS B 1 18 ? -23.141 -31.938 -12.164 1 37.59 18 LYS B N 1
ATOM 1691 C CA . LYS B 1 18 ? -24.047 -32.656 -11.273 1 37.59 18 LYS B CA 1
ATOM 1692 C C . LYS 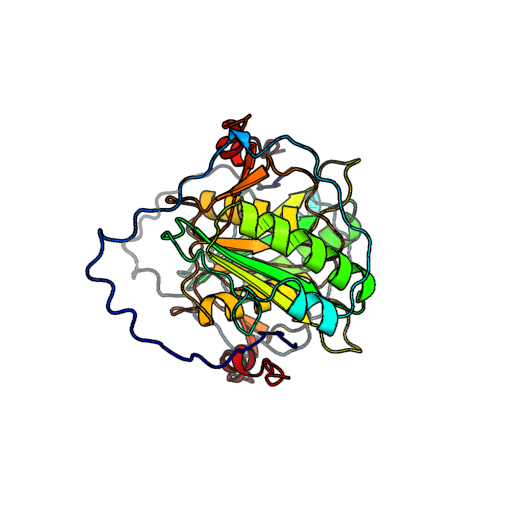B 1 18 ? -23.406 -32.906 -9.914 1 37.59 18 LYS B C 1
ATOM 1694 O O . LYS B 1 18 ? -23.938 -33.656 -9.094 1 37.59 18 LYS B O 1
ATOM 1699 N N . ARG B 1 19 ? -22.031 -33.125 -9.781 1 39.53 19 ARG B N 1
ATOM 1700 C CA . ARG B 1 19 ? -21.391 -33.688 -8.594 1 39.53 19 ARG B CA 1
ATOM 1701 C C . ARG B 1 19 ? -21.625 -32.781 -7.379 1 39.53 19 ARG B C 1
ATOM 1703 O O . ARG B 1 19 ? -21.938 -31.594 -7.531 1 39.53 19 ARG B O 1
ATOM 1710 N N . ALA B 1 20 ? -21.406 -33.281 -6.023 1 45.69 20 ALA B N 1
ATOM 1711 C CA . ALA B 1 20 ? -21.422 -32.719 -4.676 1 45.69 20 ALA B CA 1
ATOM 1712 C C . ALA B 1 20 ? -20.844 -31.297 -4.664 1 45.69 20 ALA B C 1
ATOM 1714 O O . ALA B 1 20 ? -19.906 -31 -5.414 1 45.69 20 ALA B O 1
ATOM 1715 N N . GLY B 1 21 ? -21.578 -30.328 -4.398 1 49.84 21 GLY B N 1
ATOM 1716 C CA . GLY B 1 21 ? -21.219 -28.922 -4.426 1 49.84 21 GLY B CA 1
ATOM 1717 C C . GLY B 1 21 ? -19.781 -28.672 -4.016 1 49.84 21 GLY B C 1
ATOM 1718 O O . GLY B 1 21 ? -19.203 -29.422 -3.234 1 49.84 21 GLY B O 1
ATOM 1719 N N . PRO B 1 22 ? -19 -28.062 -4.828 1 63.88 22 PRO B N 1
ATOM 1720 C CA . PRO B 1 22 ? -17.578 -27.938 -4.551 1 63.88 22 PRO B CA 1
ATOM 1721 C C . PRO B 1 22 ? -17.297 -27.5 -3.109 1 63.88 22 PRO B C 1
ATOM 1723 O O . PRO B 1 22 ? -18.047 -26.719 -2.535 1 63.88 22 PRO B O 1
ATOM 1726 N N . THR B 1 23 ? -16.719 -28.328 -2.221 1 82.88 23 THR B N 1
ATOM 1727 C CA . THR B 1 23 ? -16.266 -28.094 -0.861 1 82.88 23 THR B CA 1
ATOM 1728 C C . THR B 1 23 ? -15.125 -27.062 -0.854 1 82.88 23 THR B C 1
ATOM 1730 O O . THR B 1 23 ? -14.445 -26.875 -1.864 1 82.88 23 THR B O 1
ATOM 1733 N N . HIS B 1 24 ? -15.086 -26.266 0.151 1 88.38 24 HIS B N 1
ATOM 1734 C CA . HIS B 1 24 ? -13.984 -25.328 0.334 1 88.38 24 HIS B CA 1
ATOM 1735 C C . HIS B 1 24 ? -12.648 -26.062 0.434 1 88.38 24 HIS B C 1
ATOM 1737 O O . HIS B 1 24 ? -12.594 -27.203 0.898 1 88.38 24 HIS B O 1
ATOM 1743 N N . CYS B 1 25 ? -11.641 -25.375 -0.093 1 89.69 25 CYS B N 1
ATOM 1744 C CA . CYS B 1 25 ? -10.297 -25.938 -0.019 1 89.69 25 CYS B CA 1
ATOM 1745 C C . CYS B 1 25 ? -9.875 -26.141 1.43 1 89.69 25 CYS B C 1
ATOM 1747 O O . CYS B 1 25 ? -10.227 -25.344 2.301 1 89.69 25 CYS B O 1
ATOM 1749 N N . SER B 1 26 ? -9.227 -27.25 1.71 1 85.19 26 SER B N 1
ATOM 1750 C CA . SER B 1 26 ? -8.617 -27.531 3.004 1 85.19 26 SER B CA 1
ATOM 1751 C C . SER B 1 26 ? -7.113 -27.766 2.863 1 85.19 26 SER B C 1
ATOM 1753 O O . SER B 1 26 ? -6.676 -28.484 1.964 1 85.19 26 SER B O 1
ATOM 1755 N N . LEU B 1 27 ? -6.402 -27.016 3.715 1 82.75 27 LEU B N 1
ATOM 1756 C CA . LEU B 1 27 ? -4.953 -27.172 3.646 1 82.75 27 LEU B CA 1
ATOM 1757 C C . LEU B 1 27 ? -4.496 -28.375 4.473 1 82.75 27 LEU B C 1
ATOM 1759 O O . LEU B 1 27 ? -5 -28.594 5.574 1 82.75 27 LEU B O 1
ATOM 1763 N N . LYS B 1 28 ? -3.68 -29.141 3.803 1 79.31 28 LYS B N 1
ATOM 1764 C CA . LYS B 1 28 ? -2.998 -30.188 4.559 1 79.31 28 LYS B CA 1
ATOM 1765 C C . LYS B 1 28 ? -1.755 -29.641 5.254 1 79.31 28 LYS B C 1
ATOM 1767 O O . LYS B 1 28 ? -0.672 -29.609 4.668 1 79.31 28 LYS B O 1
ATOM 1772 N N . LEU B 1 29 ? -1.845 -29.25 6.477 1 75 29 LEU B N 1
ATOM 1773 C CA . LEU B 1 29 ? -0.84 -28.5 7.215 1 75 29 LEU B CA 1
ATOM 1774 C C . LEU B 1 29 ? 0.467 -29.281 7.309 1 75 29 LEU B C 1
ATOM 1776 O O . LEU B 1 29 ? 1.542 -28.688 7.426 1 75 29 LEU B O 1
ATOM 1780 N N . ASN B 1 30 ? 0.342 -30.562 7.188 1 76.38 30 ASN B N 1
ATOM 1781 C CA . ASN B 1 30 ? 1.534 -31.406 7.285 1 76.38 30 ASN B CA 1
ATOM 1782 C C . ASN B 1 30 ? 2.441 -31.234 6.07 1 76.38 30 ASN B C 1
ATOM 1784 O O . ASN B 1 30 ? 3.611 -31.609 6.105 1 76.38 30 ASN B O 1
ATOM 1788 N N . GLU B 1 31 ? 1.892 -30.594 5.086 1 79.62 31 GLU B N 1
ATOM 1789 C CA . GLU B 1 31 ? 2.67 -30.406 3.865 1 79.62 31 GLU B CA 1
ATOM 1790 C C . GLU B 1 31 ? 3.498 -29.125 3.936 1 79.62 31 GLU B C 1
ATOM 1792 O O . GLU B 1 31 ? 4.297 -28.844 3.037 1 79.62 31 GLU B O 1
ATOM 1797 N N . PHE B 1 32 ? 3.385 -28.422 5.078 1 79.06 32 PHE B N 1
ATOM 1798 C CA . PHE B 1 32 ? 4.129 -27.188 5.277 1 79.06 32 PHE B CA 1
ATOM 1799 C C . PHE B 1 32 ? 5.262 -27.391 6.281 1 79.06 32 PHE B C 1
ATOM 1801 O O . PHE B 1 32 ? 5.012 -27.688 7.449 1 79.06 32 PHE B O 1
ATOM 1808 N N . SER B 1 33 ? 6.449 -27.438 5.84 1 75.75 33 SER B N 1
ATOM 1809 C CA . SER B 1 33 ? 7.555 -27.922 6.652 1 75.75 33 SER B CA 1
ATOM 1810 C C . SER B 1 33 ? 8.492 -26.797 7.059 1 75.75 33 SER B C 1
ATOM 1812 O O . SER B 1 33 ? 9.336 -26.969 7.938 1 75.75 33 SER B O 1
ATOM 1814 N N . GLY B 1 34 ? 8.344 -25.625 6.566 1 75.38 34 GLY B N 1
ATOM 1815 C CA . GLY B 1 34 ? 9.25 -24.562 6.988 1 75.38 34 GLY B CA 1
ATOM 1816 C C . GLY B 1 34 ? 9.953 -23.891 5.828 1 75.38 34 GLY B C 1
ATOM 1817 O O . GLY B 1 34 ? 9.344 -23.641 4.785 1 75.38 34 GLY B O 1
ATOM 1818 N N . PRO B 1 35 ? 11.312 -23.641 5.977 1 78.19 35 PRO B N 1
ATOM 1819 C CA . PRO B 1 35 ? 12.062 -22.953 4.922 1 78.19 35 PRO B CA 1
ATOM 1820 C C . PRO B 1 35 ? 11.977 -23.672 3.576 1 78.19 35 PRO B C 1
ATOM 1822 O O . PRO B 1 35 ? 12.008 -24.906 3.523 1 78.19 35 PRO B O 1
ATOM 1825 N N . ILE B 1 36 ? 11.664 -22.859 2.586 1 82.81 36 ILE B N 1
ATOM 1826 C CA . ILE B 1 36 ? 11.5 -23.422 1.253 1 82.81 36 ILE B CA 1
ATOM 1827 C C . ILE B 1 36 ? 12.797 -23.25 0.46 1 82.81 36 ILE B C 1
ATOM 1829 O O . ILE B 1 36 ? 13.547 -22.297 0.686 1 82.81 36 ILE B O 1
ATOM 1833 N N . ARG B 1 37 ? 13.078 -24.25 -0.345 1 84.81 37 ARG B N 1
ATOM 1834 C CA . ARG B 1 37 ? 14.18 -24.125 -1.289 1 84.81 37 ARG B CA 1
ATOM 1835 C C . ARG B 1 37 ? 13.82 -23.188 -2.436 1 84.81 37 ARG B C 1
ATOM 1837 O O . ARG B 1 37 ? 12.938 -23.5 -3.238 1 84.81 37 ARG B O 1
ATOM 1844 N N . LEU B 1 38 ? 14.492 -22.062 -2.438 1 89.19 38 LEU B N 1
ATOM 1845 C CA . LEU B 1 38 ? 14.211 -21.047 -3.451 1 89.19 38 LEU B CA 1
ATOM 1846 C C . LEU B 1 38 ? 14.938 -21.375 -4.754 1 89.19 38 LEU B C 1
ATOM 1848 O O . LEU B 1 38 ? 16.062 -21.859 -4.734 1 89.19 38 LEU B O 1
ATOM 1852 N N . SER B 1 39 ? 14.266 -21.297 -5.812 1 90.44 39 SER B N 1
ATOM 1853 C CA . SER B 1 39 ? 14.922 -21.328 -7.117 1 90.44 39 SER B CA 1
ATOM 1854 C C . SER B 1 39 ? 15.406 -19.938 -7.531 1 90.44 39 SER B C 1
ATOM 1856 O O . SER B 1 39 ? 14.609 -19.016 -7.668 1 90.44 39 SER B O 1
ATOM 1858 N N . MET B 1 40 ? 16.688 -19.781 -7.73 1 92.31 40 MET B N 1
ATOM 1859 C CA . MET B 1 40 ? 17.25 -18.5 -8.125 1 92.31 40 MET B CA 1
ATOM 1860 C C . MET B 1 40 ? 17.391 -18.422 -9.641 1 92.31 40 MET B C 1
ATOM 1862 O O . MET B 1 40 ? 18.031 -17.484 -10.156 1 92.31 40 MET B O 1
ATOM 1866 N N . GLU B 1 41 ? 16.781 -19.375 -10.289 1 90.94 41 GLU B N 1
ATOM 1867 C CA . GLU B 1 41 ? 16.859 -19.391 -11.75 1 90.94 41 GLU B CA 1
ATOM 1868 C C . GLU B 1 41 ? 15.992 -18.297 -12.352 1 90.94 41 GLU B C 1
ATOM 1870 O O . GLU B 1 41 ? 14.836 -18.109 -11.969 1 90.94 41 GLU B O 1
ATOM 1875 N N . GLU B 1 42 ? 16.578 -17.562 -13.227 1 91.19 42 GLU B N 1
ATOM 1876 C CA . GLU B 1 42 ? 15.859 -16.547 -14 1 91.19 42 GLU B CA 1
ATOM 1877 C C . GLU B 1 42 ? 15.195 -17.172 -15.227 1 91.19 42 GLU B C 1
ATOM 1879 O O . GLU B 1 42 ? 15.734 -17.094 -16.328 1 91.19 42 GLU B O 1
ATOM 1884 N N . LEU B 1 43 ? 14.086 -17.656 -15.102 1 91.25 43 LEU B N 1
ATOM 1885 C CA . LEU B 1 43 ? 13.398 -18.297 -16.219 1 91.25 43 LEU B CA 1
ATOM 1886 C C . LEU B 1 43 ? 12.828 -17.25 -17.172 1 91.25 43 LEU B C 1
ATOM 1888 O O . LEU B 1 43 ? 12.258 -16.25 -16.734 1 91.25 43 LEU B O 1
ATOM 1892 N N . PRO B 1 44 ? 13.086 -17.5 -18.469 1 90.25 44 PRO B N 1
ATOM 1893 C CA . PRO B 1 44 ? 12.352 -16.641 -19.391 1 90.25 44 PRO B CA 1
ATOM 1894 C C . PRO B 1 44 ? 10.836 -16.75 -19.219 1 90.25 44 PRO B C 1
ATOM 1896 O O . PRO B 1 44 ? 10.328 -17.797 -18.812 1 90.25 44 PRO B O 1
ATOM 1899 N N . PHE B 1 45 ? 10.188 -15.688 -19.562 1 85.62 45 PHE B N 1
ATOM 1900 C CA . PHE B 1 45 ? 8.742 -15.633 -19.359 1 85.62 45 PHE B CA 1
ATOM 1901 C C . PHE B 1 45 ? 8.047 -16.75 -20.125 1 85.62 45 PHE B C 1
ATOM 1903 O O . PHE B 1 45 ? 7.082 -17.344 -19.625 1 85.62 45 PHE B O 1
ATOM 1910 N N . GLU B 1 46 ? 8.57 -17.016 -21.312 1 86.06 46 GLU B N 1
ATOM 1911 C CA . GLU B 1 46 ? 7.98 -18.078 -22.109 1 86.06 46 GLU B CA 1
ATOM 1912 C C . GLU B 1 46 ? 8.07 -19.422 -21.375 1 86.06 46 GLU B C 1
ATOM 1914 O O . GLU B 1 46 ? 7.105 -20.188 -21.359 1 86.06 46 GLU B O 1
ATOM 1919 N N . TYR B 1 47 ? 9.172 -19.703 -20.828 1 89.81 47 TYR B N 1
ATOM 1920 C CA . TYR B 1 47 ? 9.352 -20.953 -20.078 1 89.81 47 TYR B CA 1
ATOM 1921 C C . TYR B 1 47 ? 8.469 -20.969 -18.844 1 89.81 47 TYR B C 1
ATOM 1923 O O . TYR B 1 47 ? 7.906 -22.016 -18.5 1 89.81 47 TYR B O 1
ATOM 1931 N N . MET B 1 48 ? 8.344 -19.891 -18.172 1 87.44 48 MET B N 1
ATOM 1932 C CA . MET B 1 48 ? 7.512 -19.797 -16.969 1 87.44 48 MET B CA 1
ATOM 1933 C C . MET B 1 48 ? 6.047 -20.078 -17.312 1 87.44 48 MET B C 1
ATOM 1935 O O . MET B 1 48 ? 5.348 -20.734 -16.547 1 87.44 48 MET B O 1
ATOM 1939 N N . GLU B 1 49 ? 5.609 -19.484 -18.406 1 85.88 49 GLU B N 1
ATOM 1940 C CA . GLU B 1 49 ? 4.238 -19.734 -18.844 1 85.88 49 GLU B CA 1
ATOM 1941 C C . GLU B 1 49 ? 3.961 -21.219 -19.016 1 85.88 49 GLU B C 1
ATOM 1943 O O . GLU B 1 49 ? 2.873 -21.703 -18.688 1 85.88 49 GLU B O 1
ATOM 1948 N N . ASN B 1 50 ? 4.98 -21.906 -19.562 1 89.56 50 ASN B N 1
ATOM 1949 C CA . ASN B 1 50 ? 4.84 -23.344 -19.734 1 89.56 50 ASN B CA 1
ATOM 1950 C C . ASN B 1 50 ? 4.898 -24.078 -18.406 1 89.56 50 ASN B C 1
ATOM 1952 O O . ASN B 1 50 ? 4.148 -25.031 -18.188 1 89.56 50 ASN B O 1
ATOM 1956 N N . LYS B 1 51 ? 5.766 -23.672 -17.578 1 89.81 51 LYS B N 1
ATOM 1957 C CA . LYS B 1 51 ? 5.941 -24.297 -16.266 1 89.81 51 LYS B CA 1
ATOM 1958 C C . LYS B 1 51 ? 4.68 -24.156 -15.422 1 89.81 51 LYS B C 1
ATOM 1960 O O . LYS B 1 51 ? 4.297 -25.094 -14.711 1 89.81 51 LYS B O 1
ATOM 1965 N N . TYR B 1 52 ? 4.113 -22.984 -15.555 1 89.44 52 TYR B N 1
ATOM 1966 C CA . TYR B 1 52 ? 2.896 -22.719 -14.797 1 89.44 52 TYR B CA 1
ATOM 1967 C C . TYR B 1 52 ? 1.686 -22.641 -15.719 1 89.44 52 TYR B C 1
ATOM 1969 O O . TYR B 1 52 ? 0.922 -21.672 -15.68 1 89.44 52 TYR B O 1
ATOM 1977 N N . SER B 1 53 ? 1.451 -23.703 -16.391 1 88.5 53 SER B N 1
ATOM 1978 C CA . SER B 1 53 ? 0.422 -23.766 -17.422 1 88.5 53 SER B CA 1
ATOM 1979 C C . SER B 1 53 ? -0.973 -23.812 -16.812 1 88.5 53 SER B C 1
ATOM 1981 O O . SER B 1 53 ? -1.97 -23.594 -17.5 1 88.5 53 SER B O 1
ATOM 1983 N N . TYR B 1 54 ? -1.004 -24.078 -15.523 1 88 54 TYR B N 1
ATOM 1984 C CA . TYR B 1 54 ? -2.299 -24.172 -14.852 1 88 54 TYR B CA 1
ATOM 1985 C C . TYR B 1 54 ? -2.859 -22.797 -14.555 1 88 54 TYR B C 1
ATOM 1987 O O . TYR B 1 54 ? -4.027 -22.656 -14.18 1 88 54 TYR B O 1
ATOM 1995 N N . LEU B 1 55 ? -2.035 -21.781 -14.727 1 88 55 LEU B N 1
ATOM 1996 C CA . LEU B 1 55 ? -2.51 -20.406 -14.531 1 88 55 LEU B CA 1
ATOM 1997 C C . LEU B 1 55 ? -3.375 -19.969 -15.703 1 88 55 LEU B C 1
ATOM 1999 O O . LEU B 1 55 ? -3.086 -20.297 -16.859 1 88 55 LEU B O 1
ATOM 2003 N N . MET B 1 56 ? -4.379 -19.25 -15.375 1 84.12 56 MET B N 1
ATOM 2004 C CA . MET B 1 56 ? -5.18 -18.609 -16.422 1 84.12 56 MET B CA 1
ATOM 2005 C C . MET B 1 56 ? -4.43 -17.438 -17.047 1 84.12 56 MET B C 1
ATOM 2007 O O . MET B 1 56 ? -3.465 -16.938 -16.469 1 84.12 56 MET B O 1
ATOM 2011 N N . PRO B 1 57 ? -4.883 -17.016 -18.234 1 75.62 57 PRO B N 1
ATOM 2012 C CA . PRO B 1 57 ? -4.25 -15.82 -18.812 1 75.62 57 PRO B CA 1
ATOM 2013 C C . PRO B 1 57 ? -4.211 -14.641 -17.844 1 75.62 57 PRO B C 1
ATOM 2015 O O . PRO B 1 57 ? -5.18 -14.406 -17.109 1 75.62 57 PRO B O 1
ATOM 2018 N N . GLY B 1 58 ? -3.055 -14.047 -17.781 1 73.06 58 GLY B N 1
ATOM 2019 C CA . GLY B 1 58 ? -2.873 -12.938 -16.844 1 73.06 58 GLY B CA 1
ATOM 2020 C C . GLY B 1 58 ? -2.266 -13.359 -15.523 1 73.06 58 GLY B C 1
ATOM 2021 O O . GLY B 1 58 ? -1.965 -12.523 -14.68 1 73.06 58 GLY B O 1
ATOM 2022 N N . GLY B 1 59 ? -2.166 -14.664 -15.438 1 83.44 59 GLY B N 1
ATOM 2023 C CA . GLY B 1 59 ? -1.497 -15.172 -14.258 1 83.44 59 GLY B CA 1
ATOM 2024 C C . GLY B 1 59 ? -2.443 -15.414 -13.094 1 83.44 59 GLY B C 1
ATOM 2025 O O . GLY B 1 59 ? -2.014 -15.5 -11.945 1 83.44 59 GLY B O 1
ATOM 2026 N N . HIS B 1 60 ? -3.717 -15.477 -13.391 1 91.25 60 HIS B N 1
ATOM 2027 C CA . HIS B 1 60 ? -4.723 -15.734 -12.367 1 91.25 60 HIS B CA 1
ATOM 2028 C C . HIS B 1 60 ? -4.832 -17.219 -12.07 1 91.25 60 HIS B C 1
ATOM 2030 O O . HIS B 1 60 ? -4.852 -18.047 -12.984 1 91.25 60 HIS B O 1
ATOM 2036 N N . TYR B 1 61 ? -4.832 -17.531 -10.805 1 94.56 61 TYR B N 1
ATOM 2037 C CA . TYR B 1 61 ? -4.969 -18.922 -10.383 1 94.56 61 TYR B CA 1
ATOM 2038 C C . TYR B 1 61 ? -6.227 -19.125 -9.547 1 94.56 61 TYR B C 1
ATOM 2040 O O . TYR B 1 61 ? -6.555 -18.281 -8.703 1 94.56 61 TYR B O 1
ATOM 2048 N N . THR B 1 62 ? -6.859 -20.188 -9.812 1 93.81 62 THR B N 1
ATOM 2049 C CA . THR B 1 62 ? -7.941 -20.703 -8.984 1 93.81 62 THR B CA 1
ATOM 2050 C C . THR B 1 62 ? -7.824 -22.203 -8.82 1 93.81 62 THR B C 1
ATOM 2052 O O . THR B 1 62 ? -7.578 -22.922 -9.789 1 93.81 62 THR B O 1
ATOM 2055 N N . PRO B 1 63 ? -7.957 -22.688 -7.566 1 93.06 63 PRO B N 1
ATOM 2056 C CA . PRO B 1 63 ? -7.938 -24.141 -7.422 1 93.06 63 PRO B CA 1
ATOM 2057 C C . PRO B 1 63 ? -9 -24.828 -8.273 1 93.06 63 PRO B C 1
ATOM 2059 O O . PRO B 1 63 ? -10.109 -24.312 -8.43 1 93.06 63 PRO B O 1
ATOM 2062 N N . SER B 1 64 ? -8.695 -25.969 -8.766 1 89 64 SER B N 1
ATOM 2063 C CA . SER B 1 64 ? -9.578 -26.625 -9.727 1 89 64 SER B CA 1
ATOM 2064 C C . SER B 1 64 ? -10.586 -27.531 -9.031 1 89 64 SER B C 1
ATOM 2066 O O . SER B 1 64 ? -11.695 -27.75 -9.531 1 89 64 SER B O 1
ATOM 2068 N N . ASN B 1 65 ? -10.336 -28.031 -7.867 1 88.94 65 ASN B N 1
ATOM 2069 C CA . ASN B 1 65 ? -11.164 -29.078 -7.281 1 88.94 65 ASN B CA 1
ATOM 2070 C C . ASN B 1 65 ? -11.844 -28.609 -6 1 88.94 65 ASN B C 1
ATOM 2072 O O . ASN B 1 65 ? -12.438 -29.422 -5.277 1 88.94 65 ASN B O 1
ATOM 2076 N N . CYS B 1 66 ? -11.68 -27.422 -5.707 1 91.75 66 CYS B N 1
ATOM 2077 C CA . CYS B 1 66 ? -12.281 -26.859 -4.504 1 91.75 66 CYS B CA 1
ATOM 2078 C C . CYS B 1 66 ? -12.477 -25.359 -4.641 1 91.75 66 CYS B C 1
ATOM 2080 O O . CYS B 1 66 ? -12.016 -24.75 -5.613 1 91.75 66 CYS B O 1
ATOM 2082 N N . ILE B 1 67 ? -13.211 -24.812 -3.721 1 92.5 67 ILE B N 1
ATOM 2083 C CA . ILE B 1 67 ? -13.422 -23.375 -3.691 1 92.5 67 ILE B CA 1
ATOM 2084 C C . ILE B 1 67 ? -12.43 -22.719 -2.732 1 92.5 67 ILE B C 1
ATOM 2086 O O . ILE B 1 67 ? -12.406 -23.031 -1.54 1 92.5 67 ILE B O 1
ATOM 2090 N N . ALA B 1 68 ? -11.672 -21.844 -3.295 1 93.44 68 ALA B N 1
ATOM 2091 C CA . ALA B 1 68 ? -10.711 -21.125 -2.455 1 93.44 68 ALA B CA 1
ATOM 2092 C C . ALA B 1 68 ? -11.414 -20.297 -1.391 1 93.44 68 ALA B C 1
ATOM 2094 O O . ALA B 1 68 ? -12.438 -19.656 -1.665 1 93.44 68 ALA B O 1
ATOM 2095 N N . THR B 1 69 ? -10.859 -20.266 -0.224 1 87.19 69 THR B N 1
ATOM 2096 C CA . THR B 1 69 ? -11.422 -19.469 0.861 1 87.19 69 THR B CA 1
ATOM 2097 C C . THR B 1 69 ? -11.07 -17.984 0.686 1 87.19 69 THR B C 1
ATOM 2099 O O . THR B 1 69 ? -11.875 -17.109 0.99 1 87.19 69 THR B O 1
ATOM 2102 N N . ASP B 1 70 ? -9.922 -17.797 0.198 1 90.12 70 ASP B N 1
ATOM 2103 C CA . ASP B 1 70 ? -9.414 -16.438 0.096 1 90.12 70 ASP B CA 1
ATOM 2104 C C . ASP B 1 70 ? -9.031 -16.094 -1.344 1 90.12 70 ASP B C 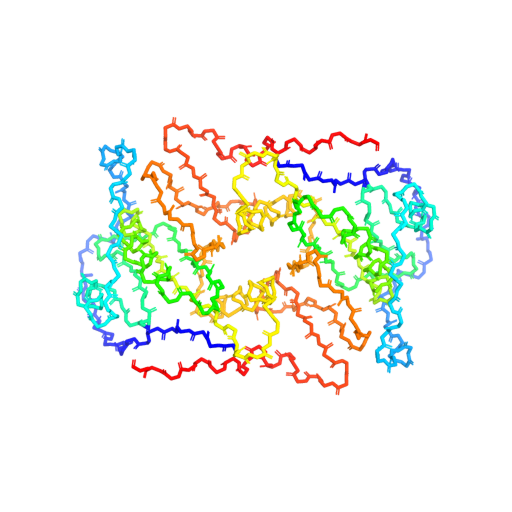1
ATOM 2106 O O . ASP B 1 70 ? -8.469 -16.922 -2.055 1 90.12 70 ASP B O 1
ATOM 2110 N N . LYS B 1 71 ? -9.453 -14.93 -1.712 1 93.19 71 LYS B N 1
ATOM 2111 C CA . LYS B 1 71 ? -9.047 -14.336 -2.979 1 93.19 71 LYS B CA 1
ATOM 2112 C C . LYS B 1 71 ? -8.031 -13.211 -2.758 1 93.19 71 LYS B C 1
ATOM 2114 O O . LYS B 1 71 ? -8.359 -12.188 -2.152 1 93.19 71 LYS B O 1
ATOM 2119 N N . LEU B 1 72 ? -6.867 -13.461 -3.285 1 93.12 72 LEU B N 1
ATOM 2120 C CA . LEU B 1 72 ? -5.754 -12.594 -2.914 1 93.12 72 LEU B CA 1
ATOM 2121 C C . LEU B 1 72 ? -5.156 -11.922 -4.148 1 93.12 72 LEU B C 1
ATOM 2123 O O . LEU B 1 72 ? -4.766 -12.602 -5.098 1 93.12 72 LEU B O 1
ATOM 2127 N N . ALA B 1 73 ? -5.148 -10.578 -4.145 1 93.12 73 ALA B N 1
ATOM 2128 C CA . ALA B 1 73 ? -4.359 -9.852 -5.133 1 93.12 73 ALA B CA 1
ATOM 2129 C C . ALA B 1 73 ? -2.998 -9.453 -4.562 1 93.12 73 ALA B C 1
ATOM 2131 O O . ALA B 1 73 ? -2.92 -8.805 -3.52 1 93.12 73 ALA B O 1
ATOM 2132 N N . VAL B 1 74 ? -1.95 -9.914 -5.219 1 93.62 74 VAL B N 1
ATOM 2133 C CA . VAL B 1 74 ? -0.598 -9.508 -4.848 1 93.62 74 VAL B CA 1
ATOM 2134 C C . VAL B 1 74 ? -0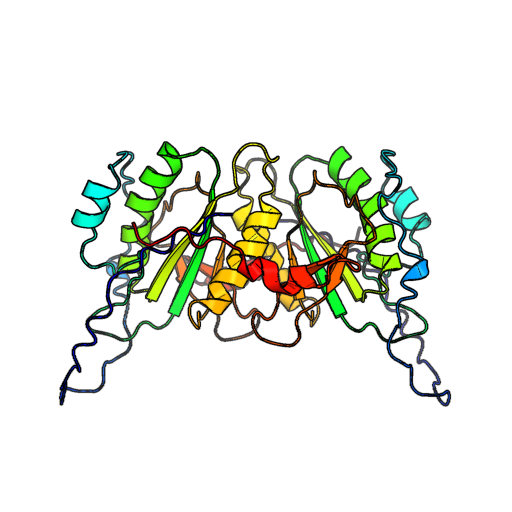.123 -8.391 -5.77 1 93.62 74 VAL B C 1
ATOM 2136 O O . VAL B 1 74 ? -0.036 -8.57 -6.984 1 93.62 74 VAL B O 1
ATOM 2139 N N . ILE B 1 75 ? 0.16 -7.227 -5.156 1 92.69 75 ILE B N 1
ATOM 2140 C CA . ILE B 1 75 ? 0.562 -6.066 -5.941 1 92.69 75 ILE B CA 1
ATOM 2141 C C . ILE B 1 75 ? 2.064 -5.836 -5.793 1 92.69 75 ILE B C 1
ATOM 2143 O O . ILE B 1 75 ? 2.568 -5.688 -4.676 1 92.69 75 ILE B O 1
ATOM 2147 N N . ILE B 1 76 ? 2.76 -5.746 -6.977 1 92.5 76 ILE B N 1
ATOM 2148 C CA . ILE B 1 76 ? 4.211 -5.602 -6.996 1 92.5 76 ILE B CA 1
ATOM 2149 C C . ILE B 1 76 ? 4.602 -4.398 -7.852 1 92.5 76 ILE B C 1
ATOM 2151 O O . ILE B 1 76 ? 4.457 -4.43 -9.078 1 92.5 76 ILE B O 1
ATOM 2155 N N . PRO B 1 77 ? 5.074 -3.334 -7.176 1 90.44 77 PRO B N 1
ATOM 2156 C CA . PRO B 1 77 ? 5.672 -2.271 -7.988 1 90.44 77 PRO B CA 1
ATOM 2157 C C . PRO B 1 77 ? 6.934 -2.729 -8.719 1 90.44 77 PRO B C 1
ATOM 2159 O O . PRO B 1 77 ? 7.719 -3.506 -8.18 1 90.44 77 PRO B O 1
ATOM 2162 N N . PHE B 1 78 ? 7.109 -2.242 -9.953 1 89.31 78 PHE B N 1
ATOM 2163 C CA . PHE B 1 78 ? 8.211 -2.758 -10.758 1 89.31 78 PHE B CA 1
ATOM 2164 C C . PHE B 1 78 ? 8.859 -1.642 -11.562 1 89.31 78 PHE B C 1
ATOM 2166 O O . PHE B 1 78 ? 8.164 -0.846 -12.203 1 89.31 78 PHE B O 1
ATOM 2173 N N . ARG B 1 79 ? 10.148 -1.624 -11.383 1 85.69 79 ARG B N 1
ATOM 2174 C CA . ARG B 1 79 ? 10.938 -0.782 -12.281 1 85.69 79 ARG B CA 1
ATOM 2175 C C . ARG B 1 79 ? 12.328 -1.365 -12.5 1 85.69 79 ARG B C 1
ATOM 2177 O O . ARG B 1 79 ? 13.133 -1.438 -11.562 1 85.69 79 ARG B O 1
ATOM 2184 N N . ASP B 1 80 ? 12.578 -1.707 -13.656 1 83.88 80 ASP B N 1
ATOM 2185 C CA . ASP B 1 80 ? 13.898 -2.09 -14.141 1 83.88 80 ASP B CA 1
ATOM 2186 C C . ASP B 1 80 ? 14.523 -3.154 -13.25 1 83.88 80 ASP B C 1
ATOM 2188 O O . ASP B 1 80 ? 15.68 -3.023 -12.836 1 83.88 80 ASP B O 1
ATOM 2192 N N . ARG B 1 81 ? 13.859 -4.16 -12.852 1 88.25 81 ARG B N 1
ATOM 2193 C CA . ARG B 1 81 ? 14.32 -5.266 -12.023 1 88.25 81 ARG B CA 1
ATOM 2194 C C . ARG B 1 81 ? 13.875 -6.609 -12.594 1 88.25 81 ARG B C 1
ATOM 2196 O O . ARG B 1 81 ? 13.352 -7.457 -11.867 1 88.25 81 ARG B O 1
ATOM 2203 N N . ASP B 1 82 ? 14.273 -6.742 -13.82 1 89.12 82 ASP B N 1
ATOM 2204 C CA . ASP B 1 82 ? 13.773 -7.898 -14.562 1 89.12 82 ASP B CA 1
ATOM 2205 C C . ASP B 1 82 ? 14.227 -9.203 -13.898 1 89.12 82 ASP B C 1
ATOM 2207 O O . ASP B 1 82 ? 13.422 -10.109 -13.703 1 89.12 82 ASP B O 1
ATOM 2211 N N . THR B 1 83 ? 15.484 -9.242 -13.547 1 92.25 83 THR B N 1
ATOM 2212 C CA . THR B 1 83 ? 16.016 -10.445 -12.914 1 92.25 83 THR B CA 1
ATOM 2213 C C . THR B 1 83 ? 15.266 -10.75 -11.617 1 92.25 83 THR B C 1
ATOM 2215 O O . THR B 1 83 ? 14.828 -11.883 -11.406 1 92.25 83 THR B O 1
ATOM 2218 N N . HIS B 1 84 ? 15.047 -9.727 -10.781 1 92.56 84 HIS B N 1
ATOM 2219 C CA . HIS B 1 84 ? 14.359 -9.898 -9.508 1 92.56 84 HIS B CA 1
ATOM 2220 C C . HIS B 1 84 ? 12.914 -10.344 -9.727 1 92.56 84 HIS B C 1
ATOM 2222 O O . HIS B 1 84 ? 12.422 -11.219 -9.016 1 92.56 84 HIS B O 1
ATOM 2228 N N . LEU B 1 85 ? 12.312 -9.781 -10.719 1 92.62 85 LEU B N 1
ATOM 2229 C CA . LEU B 1 85 ? 10.914 -10.094 -10.984 1 92.62 85 LEU B CA 1
ATOM 2230 C C . LEU B 1 85 ? 10.758 -11.547 -11.422 1 92.62 85 LEU B C 1
ATOM 2232 O O . LEU B 1 85 ? 9.875 -12.258 -10.93 1 92.62 85 LEU B O 1
ATOM 2236 N N . ARG B 1 86 ? 11.633 -11.961 -12.312 1 92.81 86 ARG B N 1
ATOM 2237 C CA . ARG B 1 86 ? 11.547 -13.32 -12.828 1 92.81 86 ARG B CA 1
ATOM 2238 C C . ARG B 1 86 ? 11.789 -14.344 -11.719 1 92.81 86 ARG B C 1
ATOM 2240 O O . ARG B 1 86 ? 11.062 -15.336 -11.617 1 92.81 86 ARG B O 1
ATOM 2247 N N . ILE B 1 87 ? 12.727 -14.102 -10.906 1 93.88 87 ILE B N 1
ATOM 2248 C CA . ILE B 1 87 ? 13.023 -14.984 -9.781 1 93.88 87 ILE B CA 1
ATOM 2249 C C . ILE B 1 87 ? 11.844 -15 -8.812 1 93.88 87 ILE B C 1
ATOM 2251 O O . ILE B 1 87 ? 11.414 -16.062 -8.359 1 93.88 87 ILE B O 1
ATOM 2255 N N . LEU B 1 88 ? 11.328 -13.852 -8.508 1 93.31 88 LEU B N 1
ATOM 2256 C CA . LEU B 1 88 ? 10.203 -13.742 -7.582 1 93.31 88 LEU B CA 1
ATOM 2257 C C . LEU B 1 88 ? 8.992 -14.516 -8.102 1 93.31 88 LEU B C 1
ATOM 2259 O O . LEU B 1 88 ? 8.398 -15.312 -7.375 1 93.31 88 LEU B O 1
ATOM 2263 N N . LEU B 1 89 ? 8.688 -14.297 -9.391 1 93.06 89 LEU B N 1
ATOM 2264 C CA . LEU B 1 89 ? 7.516 -14.945 -9.961 1 93.06 89 LEU B CA 1
ATOM 2265 C C . LEU B 1 89 ? 7.664 -16.469 -9.945 1 93.06 89 LEU B C 1
ATOM 2267 O O . LEU B 1 89 ? 6.707 -17.172 -9.633 1 93.06 89 LEU B O 1
ATOM 2271 N N . ASN B 1 90 ? 8.844 -16.922 -10.258 1 91.75 90 ASN B N 1
ATOM 2272 C CA . ASN B 1 90 ? 9.117 -18.344 -10.273 1 91.75 90 ASN B CA 1
ATOM 2273 C C . ASN B 1 90 ? 8.906 -18.984 -8.898 1 91.75 90 ASN B C 1
ATOM 2275 O O . ASN B 1 90 ? 8.508 -20.141 -8.797 1 91.75 90 ASN B O 1
ATOM 2279 N N . ASN B 1 91 ? 9.109 -18.281 -7.891 1 92.12 91 ASN B N 1
ATOM 2280 C CA . ASN B 1 91 ? 8.977 -18.797 -6.539 1 92.12 91 ASN B CA 1
ATOM 2281 C C . ASN B 1 91 ? 7.598 -18.5 -5.953 1 92.12 91 ASN B C 1
ATOM 2283 O O . ASN B 1 91 ? 7.02 -19.328 -5.258 1 92.12 91 ASN B O 1
ATOM 2287 N N . MET B 1 92 ? 7.062 -17.406 -6.34 1 93.12 92 MET B N 1
ATOM 2288 C CA . MET B 1 92 ? 5.84 -16.938 -5.703 1 93.12 92 MET B CA 1
ATOM 2289 C C . MET B 1 92 ? 4.629 -17.734 -6.184 1 93.12 92 MET B C 1
ATOM 2291 O O . MET B 1 92 ? 3.717 -18.016 -5.406 1 93.12 92 MET B O 1
ATOM 2295 N N . HIS B 1 93 ? 4.582 -18.078 -7.449 1 93 93 HIS B N 1
ATOM 2296 C CA . HIS B 1 93 ? 3.469 -18.875 -7.945 1 93 93 HIS B CA 1
ATOM 2297 C C . HIS B 1 93 ? 3.375 -20.203 -7.211 1 93 93 HIS B C 1
ATOM 2299 O O . HIS B 1 93 ? 2.295 -20.594 -6.766 1 93 93 HIS B O 1
ATOM 2305 N N . ARG B 1 94 ? 4.484 -20.828 -7.094 1 90.5 94 ARG B N 1
ATOM 2306 C CA . ARG B 1 94 ? 4.496 -22.109 -6.371 1 90.5 94 ARG B CA 1
ATOM 2307 C C . ARG B 1 94 ? 4.043 -21.922 -4.926 1 90.5 94 ARG B C 1
ATOM 2309 O O . ARG B 1 94 ? 3.279 -22.734 -4.402 1 90.5 94 ARG B O 1
ATOM 2316 N N . PHE B 1 95 ? 4.477 -20.891 -4.387 1 92 95 PHE B N 1
ATOM 2317 C CA . PHE B 1 95 ? 4.199 -20.578 -2.992 1 92 95 PHE B CA 1
ATOM 2318 C C . PHE B 1 95 ? 2.705 -20.344 -2.775 1 92 95 PHE B C 1
ATOM 2320 O O . PHE B 1 95 ? 2.109 -20.938 -1.874 1 92 95 PHE B O 1
ATOM 2327 N N . LEU B 1 96 ? 2.07 -19.578 -3.59 1 92.62 96 LEU B N 1
ATOM 2328 C CA . LEU B 1 96 ? 0.668 -19.203 -3.43 1 92.62 96 LEU B CA 1
ATOM 2329 C C . LEU B 1 96 ? -0.248 -20.344 -3.85 1 92.62 96 LEU B C 1
ATOM 2331 O O . LEU B 1 96 ? -1.301 -20.562 -3.242 1 92.62 96 LEU B O 1
ATOM 2335 N N . THR B 1 97 ? 0.178 -21.141 -4.883 1 92.56 97 THR B N 1
ATOM 2336 C CA . THR B 1 97 ? -0.613 -22.281 -5.328 1 92.56 97 THR B CA 1
ATOM 2337 C C . THR B 1 97 ? -0.686 -23.344 -4.238 1 92.56 97 THR B C 1
ATOM 2339 O O . THR B 1 97 ? -1.736 -23.953 -4.031 1 92.56 97 THR B O 1
ATOM 2342 N N . LYS B 1 98 ? 0.398 -23.516 -3.594 1 90.94 98 LYS B N 1
ATOM 2343 C CA . LYS B 1 98 ? 0.45 -24.516 -2.523 1 90.94 98 LYS B CA 1
ATOM 2344 C C . LYS B 1 98 ? -0.54 -24.172 -1.412 1 90.94 98 LYS B C 1
ATOM 2346 O O . LYS B 1 98 ? -1.066 -25.078 -0.75 1 90.94 98 LYS B O 1
ATOM 2351 N N . GLN B 1 99 ? -0.82 -22.906 -1.229 1 90.69 99 GLN B N 1
ATOM 2352 C CA . GLN B 1 99 ? -1.723 -22.469 -0.172 1 90.69 99 GLN B CA 1
ATOM 2353 C C . GLN B 1 99 ? -3.174 -22.484 -0.641 1 90.69 99 GLN B C 1
ATOM 2355 O O . GLN B 1 99 ? -4.074 -22.062 0.083 1 90.69 99 GLN B O 1
ATOM 2360 N N . MET B 1 100 ? -3.439 -22.906 -1.839 1 91.81 100 MET B N 1
ATOM 2361 C CA . MET B 1 100 ? -4.77 -23.094 -2.416 1 91.81 100 MET B CA 1
ATOM 2362 C C . MET B 1 100 ? -5.535 -21.781 -2.447 1 91.81 100 MET B C 1
ATOM 2364 O O . MET B 1 100 ? -6.734 -21.734 -2.15 1 91.81 100 MET B O 1
ATOM 2368 N N . LEU B 1 101 ? -4.797 -20.719 -2.764 1 92.62 101 LEU B N 1
ATOM 2369 C CA . LEU B 1 101 ? -5.406 -19.391 -2.875 1 92.62 101 LEU B CA 1
ATOM 2370 C C . LEU B 1 101 ? -5.949 -19.172 -4.281 1 92.62 101 LEU B C 1
ATOM 2372 O O . LEU B 1 101 ? -5.414 -19.703 -5.254 1 92.62 101 LEU B O 1
ATOM 2376 N N . ASP B 1 102 ? -7.074 -18.5 -4.375 1 95.25 102 ASP B N 1
ATOM 2377 C CA . ASP B 1 102 ? -7.453 -17.781 -5.59 1 95.25 102 ASP B CA 1
ATOM 2378 C C . ASP B 1 102 ? -6.707 -16.453 -5.695 1 95.25 102 ASP B C 1
ATOM 2380 O O . ASP B 1 102 ? -7.008 -15.508 -4.969 1 95.25 102 ASP B O 1
ATOM 2384 N N . TYR B 1 103 ? -5.664 -16.5 -6.652 1 95 103 TYR B N 1
ATOM 2385 C CA . TYR B 1 103 ? -4.809 -15.32 -6.559 1 95 103 TYR B CA 1
ATOM 2386 C C . TYR B 1 103 ? -4.414 -14.828 -7.945 1 95 103 TYR B C 1
ATOM 2388 O O . TYR B 1 103 ? -4.535 -15.562 -8.93 1 95 103 TYR B O 1
ATOM 2396 N N . SER B 1 104 ? -3.957 -13.523 -7.988 1 94.5 104 SER B N 1
ATOM 2397 C CA . SER B 1 104 ? -3.24 -12.914 -9.102 1 94.5 104 SER B CA 1
ATOM 2398 C C . SER B 1 104 ? -2.066 -12.078 -8.617 1 94.5 104 SER B C 1
ATOM 2400 O O . SER B 1 104 ? -2.141 -11.453 -7.551 1 94.5 104 SER B O 1
ATOM 2402 N N . ILE B 1 105 ? -1.035 -12.188 -9.359 1 93.69 105 ILE B N 1
ATOM 2403 C CA . ILE B 1 105 ? 0.098 -11.297 -9.148 1 93.69 105 ILE B CA 1
ATOM 2404 C C . ILE B 1 105 ? 0.034 -10.141 -10.156 1 93.69 105 ILE B C 1
ATOM 2406 O O . ILE B 1 105 ? 0.126 -10.359 -11.359 1 93.69 105 ILE B O 1
ATOM 2410 N N . ILE B 1 106 ? -0.167 -8.953 -9.641 1 92.5 106 ILE B N 1
ATOM 2411 C CA . ILE B 1 106 ? -0.321 -7.75 -10.453 1 92.5 106 ILE B CA 1
ATOM 2412 C C . ILE B 1 106 ? 0.957 -6.918 -10.391 1 92.5 106 ILE B C 1
ATOM 2414 O O . ILE B 1 106 ? 1.257 -6.305 -9.367 1 92.5 106 ILE B O 1
ATOM 2418 N N . VAL B 1 107 ? 1.68 -6.93 -11.461 1 92.56 107 VAL B N 1
ATOM 2419 C CA . VAL B 1 107 ? 2.916 -6.16 -11.562 1 92.56 107 VAL B CA 1
ATOM 2420 C C . VAL B 1 107 ? 2.619 -4.773 -12.125 1 92.56 107 VAL B C 1
ATOM 2422 O O . VAL B 1 107 ? 2.066 -4.648 -13.227 1 92.56 107 VAL B O 1
ATOM 2425 N N . VAL B 1 108 ? 2.914 -3.707 -11.344 1 89.5 108 VAL B N 1
ATOM 2426 C CA . VAL B 1 108 ? 2.65 -2.328 -11.742 1 89.5 108 VAL B CA 1
ATOM 2427 C C . VAL B 1 108 ? 3.953 -1.656 -12.172 1 89.5 108 VAL B C 1
ATOM 2429 O O . VAL B 1 108 ? 4.801 -1.342 -11.328 1 89.5 108 VAL B O 1
ATOM 2432 N N . GLU B 1 109 ? 4.09 -1.442 -13.438 1 86.25 109 GLU B N 1
ATOM 2433 C CA . GLU B 1 109 ? 5.344 -0.934 -13.992 1 86.25 109 GLU B CA 1
ATOM 2434 C C . GLU B 1 109 ? 5.281 0.576 -14.203 1 86.25 109 GLU B C 1
ATOM 2436 O O . GLU B 1 109 ? 4.312 1.089 -14.766 1 86.25 109 GLU B O 1
ATOM 2441 N N . GLN B 1 110 ? 6.273 1.193 -13.555 1 76.94 110 GLN B N 1
ATOM 2442 C CA . GLN B 1 110 ? 6.418 2.623 -13.805 1 76.94 110 GLN B CA 1
ATOM 2443 C C . GLN B 1 110 ? 7.113 2.881 -15.141 1 76.94 110 GLN B C 1
ATOM 2445 O O . GLN B 1 110 ? 8.07 2.189 -15.484 1 76.94 110 GLN B O 1
ATOM 2450 N N . VAL B 1 111 ? 6.445 3.812 -15.906 1 72.88 111 VAL B N 1
ATOM 2451 C CA . VAL B 1 111 ? 7.051 4.18 -17.188 1 72.88 111 VAL B CA 1
ATOM 2452 C C . VAL B 1 111 ? 8.453 4.738 -16.938 1 72.88 111 VAL B C 1
ATOM 2454 O O . VAL B 1 111 ? 8.695 5.418 -15.945 1 72.88 111 VAL B O 1
ATOM 2457 N N . ALA B 1 112 ? 9.344 4.496 -17.891 1 66.25 112 ALA B N 1
ATOM 2458 C CA . ALA B 1 112 ? 10.75 4.883 -17.828 1 66.25 112 ALA B CA 1
ATOM 2459 C C . ALA B 1 112 ? 10.906 6.398 -17.766 1 66.25 112 ALA B C 1
ATOM 2461 O O . ALA B 1 112 ? 10.023 7.137 -18.219 1 66.25 112 ALA B O 1
ATOM 2462 N N . ASN B 1 113 ? 11.859 6.906 -17.094 1 65.81 113 ASN B N 1
ATOM 2463 C CA . ASN B 1 113 ? 12.297 8.297 -17.094 1 65.81 113 ASN B CA 1
ATOM 2464 C C . ASN B 1 113 ? 11.547 9.117 -16.031 1 65.81 113 ASN B C 1
ATOM 2466 O O . ASN B 1 113 ? 11.484 10.344 -16.125 1 65.81 113 ASN B O 1
ATOM 2470 N N . GLN B 1 114 ? 10.812 8.414 -15.359 1 68.38 114 GLN B N 1
ATOM 2471 C CA . GLN B 1 114 ? 10.234 9.094 -14.203 1 68.38 114 GLN B CA 1
ATOM 2472 C C . GLN B 1 114 ? 10.852 8.586 -12.898 1 68.38 114 GLN B C 1
ATOM 2474 O O . GLN B 1 114 ? 11.43 7.5 -12.859 1 68.38 114 GLN B O 1
ATOM 2479 N N . THR B 1 115 ? 10.961 9.469 -11.969 1 71.12 115 THR B N 1
ATOM 2480 C CA . THR B 1 115 ? 11.445 9.047 -10.656 1 71.12 115 THR B CA 1
ATOM 2481 C C . THR B 1 115 ? 10.547 7.973 -10.062 1 71.12 115 THR B C 1
ATOM 2483 O O . THR B 1 115 ? 9.32 8.031 -10.211 1 71.12 115 THR B O 1
ATOM 2486 N N . LEU B 1 116 ? 11.234 6.949 -9.531 1 73 116 LEU B N 1
ATOM 2487 C CA . LEU B 1 116 ? 10.469 5.859 -8.938 1 73 116 LEU B CA 1
ATOM 2488 C C . LEU B 1 116 ? 9.672 6.352 -7.734 1 73 116 LEU B C 1
ATOM 2490 O O . LEU B 1 116 ? 10.219 7 -6.84 1 73 116 LEU B O 1
ATOM 2494 N N . ASN B 1 117 ? 8.422 6.242 -7.855 1 83.5 117 ASN B N 1
ATOM 2495 C CA . ASN B 1 117 ? 7.48 6.504 -6.777 1 83.5 117 ASN B CA 1
ATOM 2496 C C . ASN B 1 117 ? 6.695 5.254 -6.398 1 83.5 117 ASN B C 1
ATOM 2498 O O . ASN B 1 117 ? 5.637 4.984 -6.969 1 83.5 117 ASN B O 1
ATOM 2502 N N . ARG B 1 118 ? 7.371 4.527 -5.48 1 86.88 118 ARG B N 1
ATOM 2503 C CA . ARG B 1 118 ? 6.82 3.221 -5.129 1 86.88 118 ARG B CA 1
ATOM 2504 C C . ARG B 1 118 ? 5.422 3.355 -4.535 1 86.88 118 ARG B C 1
ATOM 2506 O O . ARG B 1 118 ? 4.531 2.561 -4.844 1 86.88 118 ARG B O 1
ATOM 2513 N N . ALA B 1 119 ? 5.277 4.246 -3.66 1 89.62 119 ALA B N 1
ATOM 2514 C CA . ALA B 1 119 ? 3.971 4.449 -3.037 1 89.62 119 ALA B CA 1
ATOM 2515 C C . ALA B 1 119 ? 2.896 4.711 -4.09 1 89.62 119 ALA B C 1
ATOM 2517 O O . ALA B 1 119 ? 1.791 4.168 -4 1 89.62 119 ALA B O 1
ATOM 2518 N N . LYS B 1 120 ? 3.262 5.527 -5.066 1 88.25 120 LYS B N 1
ATOM 2519 C CA . LYS B 1 120 ? 2.324 5.801 -6.152 1 88.25 120 LYS B CA 1
ATOM 2520 C C . LYS B 1 120 ? 1.948 4.52 -6.891 1 88.25 120 LYS B C 1
ATOM 2522 O O . LYS B 1 120 ? 0.785 4.316 -7.242 1 88.25 120 LYS B O 1
ATOM 2527 N N . LEU B 1 121 ? 2.908 3.709 -7.09 1 88.56 121 LEU B N 1
ATOM 2528 C CA . LEU B 1 121 ? 2.65 2.457 -7.789 1 88.56 121 LEU B CA 1
ATOM 2529 C C . LEU B 1 121 ? 1.755 1.544 -6.957 1 88.56 121 LEU B C 1
ATOM 2531 O O . LEU B 1 121 ? 0.881 0.863 -7.5 1 88.56 121 LEU B O 1
ATOM 2535 N N . PHE B 1 122 ? 1.934 1.521 -5.625 1 90.19 122 PHE B N 1
ATOM 2536 C CA . PHE B 1 122 ? 1.057 0.743 -4.758 1 90.19 122 PHE B CA 1
ATOM 2537 C C . PHE B 1 122 ? -0.367 1.287 -4.801 1 90.19 122 PHE B C 1
ATOM 2539 O O . PHE B 1 122 ? -1.328 0.519 -4.883 1 90.19 122 PHE B O 1
ATOM 2546 N N . ASN B 1 123 ? -0.512 2.605 -4.82 1 88.25 123 ASN B N 1
ATOM 2547 C CA . ASN B 1 123 ? -1.837 3.213 -4.898 1 88.25 123 ASN B CA 1
ATOM 2548 C C . ASN B 1 123 ? -2.557 2.822 -6.188 1 88.25 123 ASN B C 1
ATOM 2550 O O . ASN B 1 123 ? -3.711 2.393 -6.152 1 88.25 123 ASN B O 1
ATOM 2554 N N . VAL B 1 124 ? -1.801 2.961 -7.285 1 86.56 124 VAL B N 1
ATOM 2555 C CA . VAL B 1 124 ? -2.375 2.65 -8.594 1 86.56 124 VAL B CA 1
ATOM 2556 C C . VAL B 1 124 ? -2.717 1.164 -8.664 1 86.56 124 VAL B C 1
ATOM 2558 O O . VAL B 1 124 ? -3.785 0.79 -9.156 1 86.56 124 VAL B O 1
ATOM 2561 N N . GLY B 1 125 ? -1.801 0.389 -8.141 1 88.75 125 GLY B N 1
ATOM 2562 C CA . GLY B 1 125 ? -2.037 -1.046 -8.141 1 88.75 125 GLY B CA 1
ATOM 2563 C C . GLY B 1 125 ? -3.271 -1.448 -7.352 1 88.75 125 GLY B C 1
ATOM 2564 O O . GLY B 1 125 ? -4.031 -2.318 -7.781 1 88.75 125 GLY B O 1
ATOM 2565 N N . PHE B 1 126 ? -3.441 -0.868 -6.25 1 87.69 126 PHE B N 1
ATOM 2566 C CA . PHE B 1 126 ? -4.602 -1.167 -5.418 1 87.69 126 PHE B CA 1
ATOM 2567 C C . PHE B 1 126 ? -5.895 -0.856 -6.16 1 87.69 126 PHE B C 1
ATOM 2569 O O . PHE B 1 126 ? -6.789 -1.7 -6.234 1 87.69 126 PHE B O 1
ATOM 2576 N N . VAL B 1 127 ? -5.98 0.306 -6.688 1 84.25 127 VAL B N 1
ATOM 2577 C CA . VAL B 1 127 ? -7.184 0.747 -7.387 1 84.25 127 VAL B CA 1
ATOM 2578 C C . VAL B 1 127 ? -7.469 -0.185 -8.562 1 84.25 127 VAL B C 1
ATOM 2580 O O . VAL B 1 127 ? -8.594 -0.654 -8.734 1 84.25 127 VAL B O 1
ATOM 2583 N N . GLU B 1 128 ? -6.426 -0.46 -9.352 1 84.5 128 GLU B N 1
ATOM 2584 C CA . GLU B 1 128 ? -6.59 -1.332 -10.516 1 84.5 128 GLU B CA 1
ATOM 2585 C C . GLU B 1 128 ? -7.031 -2.732 -10.094 1 84.5 128 GLU B C 1
ATOM 2587 O O . GLU B 1 128 ? -7.887 -3.34 -10.734 1 84.5 128 GLU B O 1
ATOM 2592 N N . ALA B 1 129 ? -6.41 -3.209 -9.023 1 87.31 129 ALA B N 1
ATOM 2593 C CA . ALA B 1 129 ? -6.766 -4.539 -8.539 1 87.31 129 ALA B CA 1
ATOM 2594 C C . ALA B 1 129 ? -8.242 -4.605 -8.148 1 87.31 129 ALA B C 1
ATOM 2596 O O . ALA B 1 129 ? -8.938 -5.57 -8.477 1 87.31 129 ALA B O 1
ATOM 2597 N N . MET B 1 130 ? -8.695 -3.619 -7.504 1 83 130 MET B N 1
ATOM 2598 C CA . MET B 1 130 ? -10.07 -3.604 -7.02 1 83 130 MET B CA 1
ATOM 2599 C C . MET B 1 130 ? -11.055 -3.588 -8.188 1 83 130 MET B C 1
ATOM 2601 O O . MET B 1 130 ? -12.188 -4.051 -8.047 1 83 130 MET B O 1
ATOM 2605 N N . LEU B 1 131 ? -10.617 -3.111 -9.312 1 80.12 131 LEU B N 1
ATOM 2606 C CA . LEU B 1 131 ? -11.477 -3.012 -10.492 1 80.12 131 LEU B CA 1
ATOM 2607 C C . LEU B 1 131 ? -11.469 -4.316 -11.281 1 80.12 131 LEU B C 1
ATOM 2609 O O . LEU B 1 131 ? -12.383 -4.57 -12.07 1 80.12 131 LEU B O 1
ATOM 2613 N N . MET B 1 132 ? -10.477 -5.148 -11.031 1 82.12 132 MET B N 1
ATOM 2614 C CA . MET B 1 132 ? -10.242 -6.32 -11.875 1 82.12 132 MET B CA 1
ATOM 2615 C C . MET B 1 132 ? -11.07 -7.512 -11.391 1 82.12 132 MET B C 1
ATOM 2617 O O . MET B 1 132 ? -11.508 -8.328 -12.195 1 82.12 132 MET B O 1
ATOM 2621 N N . TYR B 1 133 ? -11.258 -7.656 -10.227 1 85.44 133 TYR B N 1
ATOM 2622 C CA . TYR B 1 133 ? -11.781 -8.867 -9.609 1 85.44 133 TYR B CA 1
ATOM 2623 C C . TYR B 1 133 ? -12.156 -8.617 -8.148 1 85.44 133 TYR B C 1
ATOM 2625 O O . TYR B 1 133 ? -11.555 -7.781 -7.48 1 85.44 133 TYR B O 1
ATOM 2633 N N . PRO B 1 134 ? -13.289 -9.203 -7.617 1 88.69 134 PRO B N 1
ATOM 2634 C CA . PRO B 1 134 ? -13.68 -9.016 -6.223 1 88.69 134 PRO B CA 1
ATOM 2635 C C . PRO B 1 134 ? -12.758 -9.734 -5.242 1 88.69 134 PRO B C 1
ATOM 2637 O O . PRO B 1 134 ? -13.172 -10.688 -4.582 1 88.69 134 PRO B O 1
ATOM 2640 N N . TRP B 1 135 ? -11.648 -9.219 -5.023 1 89.62 135 TRP B N 1
ATOM 2641 C CA . TRP B 1 135 ? -10.664 -9.789 -4.109 1 89.62 135 TRP B CA 1
ATOM 2642 C C . TRP B 1 135 ? -11.148 -9.703 -2.664 1 89.62 135 TRP B C 1
ATOM 2644 O O . TRP B 1 135 ? -11.781 -8.719 -2.27 1 89.62 135 TRP B O 1
ATOM 2654 N N . SER B 1 136 ? -10.75 -10.82 -1.922 1 87.5 136 SER B N 1
ATOM 2655 C CA . SER B 1 136 ? -11 -10.773 -0.484 1 87.5 136 SER B CA 1
ATOM 2656 C C . SER B 1 136 ? -10.008 -9.852 0.22 1 87.5 136 SER B C 1
ATOM 2658 O O . SER B 1 136 ? -10.367 -9.164 1.179 1 87.5 136 SER B O 1
ATOM 2660 N N . CYS B 1 137 ? -8.82 -9.836 -0.24 1 88 137 CYS B N 1
ATOM 2661 C CA . CYS B 1 137 ? -7.801 -8.992 0.372 1 88 137 CYS B CA 1
ATOM 2662 C C . CYS B 1 137 ? -6.652 -8.742 -0.599 1 88 137 CYS B C 1
ATOM 2664 O O . CYS B 1 137 ? -6.598 -9.336 -1.673 1 88 137 CYS B O 1
ATOM 2666 N N . ILE B 1 138 ? -5.824 -7.758 -0.214 1 90.75 138 ILE B N 1
ATOM 2667 C CA . ILE B 1 138 ? -4.684 -7.324 -1.014 1 90.75 138 ILE B CA 1
ATOM 2668 C C . ILE B 1 138 ? -3.393 -7.52 -0.218 1 90.75 138 ILE B C 1
ATOM 2670 O O . ILE B 1 138 ? -3.389 -7.398 1.009 1 90.75 138 ILE B O 1
ATOM 2674 N N . LEU B 1 139 ? -2.359 -7.906 -0.91 1 92.25 139 LEU B N 1
ATOM 2675 C CA . LEU B 1 139 ? -1.016 -7.988 -0.349 1 92.25 139 LEU B CA 1
ATOM 2676 C C . LEU B 1 139 ? -0.032 -7.164 -1.173 1 92.25 139 LEU B C 1
ATOM 2678 O O . LEU B 1 139 ? 0.115 -7.387 -2.377 1 92.25 139 LEU B O 1
ATOM 2682 N N . PHE B 1 140 ? 0.558 -6.195 -0.527 1 91.75 140 PHE B N 1
ATOM 2683 C CA . PHE B 1 140 ? 1.671 -5.496 -1.16 1 91.75 140 PHE B CA 1
ATOM 2684 C C . PHE B 1 140 ? 2.967 -6.285 -0.996 1 91.75 140 PHE B C 1
ATOM 2686 O O . PHE B 1 140 ? 3.236 -6.828 0.077 1 91.75 140 PHE B O 1
ATOM 2693 N N . HIS B 1 141 ? 3.797 -6.371 -2.08 1 90.75 141 HIS B N 1
ATOM 2694 C CA . HIS B 1 141 ? 5.016 -7.176 -2.053 1 90.75 141 HIS B CA 1
ATOM 2695 C C . HIS B 1 141 ? 6.133 -6.508 -2.846 1 90.75 141 HIS B C 1
ATOM 2697 O O . HIS B 1 141 ? 5.898 -5.977 -3.932 1 90.75 141 HIS B O 1
ATOM 2703 N N . ASP B 1 142 ? 7.32 -6.555 -2.254 1 90.06 142 ASP B N 1
ATOM 2704 C CA . ASP B 1 142 ? 8.477 -6.016 -2.959 1 90.06 142 ASP B CA 1
ATOM 2705 C C . ASP B 1 142 ? 9.016 -7.02 -3.979 1 90.06 142 ASP B C 1
ATOM 2707 O O . ASP B 1 142 ? 9.008 -8.227 -3.73 1 90.06 142 ASP B O 1
ATOM 2711 N N . VAL B 1 143 ? 9.578 -6.457 -5.023 1 90.62 143 VAL B N 1
ATOM 2712 C CA . VAL B 1 143 ? 10.039 -7.312 -6.113 1 90.62 143 VAL B CA 1
ATOM 2713 C C . VAL B 1 143 ? 11.297 -8.062 -5.688 1 90.62 143 VAL B C 1
ATOM 2715 O O . VAL B 1 143 ? 11.602 -9.125 -6.223 1 90.62 143 VAL B O 1
ATOM 2718 N N . ASP B 1 144 ? 12 -7.539 -4.68 1 89 144 ASP B N 1
ATOM 2719 C CA . ASP B 1 144 ? 13.297 -8.117 -4.328 1 89 144 ASP B CA 1
ATOM 2720 C C . ASP B 1 144 ? 13.195 -8.969 -3.064 1 89 144 ASP B C 1
ATOM 2722 O O . ASP B 1 144 ? 14.211 -9.336 -2.477 1 89 144 ASP B O 1
ATOM 2726 N N . VAL B 1 145 ? 12.008 -9.242 -2.586 1 89.88 145 VAL B N 1
ATOM 2727 C CA . VAL B 1 145 ? 11.781 -10.086 -1.413 1 89.88 145 VAL B CA 1
ATOM 2728 C C . VAL B 1 145 ? 11.172 -11.414 -1.841 1 89.88 145 VAL B C 1
ATOM 2730 O O . VAL B 1 145 ? 10.172 -11.445 -2.562 1 89.88 145 VAL B O 1
ATOM 2733 N N . LEU B 1 146 ? 11.781 -12.5 -1.413 1 89.81 146 LEU B N 1
ATOM 2734 C CA . LEU B 1 146 ? 11.289 -13.82 -1.771 1 89.81 146 LEU B CA 1
ATOM 2735 C C . LEU B 1 146 ? 10.586 -14.477 -0.589 1 89.81 146 LEU B C 1
ATOM 2737 O O . LEU B 1 146 ? 10.922 -14.219 0.566 1 89.81 146 LEU B O 1
ATOM 2741 N N . PRO B 1 147 ? 9.516 -15.289 -0.95 1 86.94 147 PRO B N 1
ATOM 2742 C CA . PRO B 1 147 ? 8.898 -16.062 0.133 1 86.94 147 PRO B CA 1
ATOM 2743 C C . PRO B 1 147 ? 9.82 -17.172 0.656 1 86.94 147 PRO B C 1
ATOM 2745 O O . PRO B 1 147 ? 10.242 -18.031 -0.11 1 86.94 147 PRO B O 1
ATOM 2748 N N . GLU B 1 148 ? 10.07 -17.188 1.971 1 82.38 148 GLU B N 1
ATOM 2749 C CA . GLU B 1 148 ? 11.133 -18.062 2.463 1 82.38 148 GLU B CA 1
ATOM 2750 C C . GLU B 1 148 ? 10.562 -19.188 3.326 1 82.38 148 GLU B C 1
ATOM 2752 O O . GLU B 1 148 ? 11.234 -20.188 3.562 1 82.38 148 GLU B O 1
ATOM 2757 N N . ASP B 1 149 ? 9.406 -19.062 3.742 1 84.25 149 ASP B N 1
ATOM 2758 C CA . ASP B 1 149 ? 8.852 -20.031 4.695 1 84.25 149 ASP B CA 1
ATOM 2759 C C . ASP B 1 149 ? 7.41 -20.375 4.344 1 84.25 149 ASP B C 1
ATOM 2761 O O . ASP B 1 149 ? 6.527 -19.531 4.402 1 84.25 149 ASP B O 1
ATOM 2765 N N . ASP B 1 150 ? 7.23 -21.641 4.047 1 82.81 150 ASP B N 1
ATOM 2766 C CA . ASP B 1 150 ? 5.895 -22.031 3.6 1 82.81 150 ASP B CA 1
ATOM 2767 C C . ASP B 1 150 ? 4.945 -22.188 4.785 1 82.81 150 ASP B C 1
ATOM 2769 O O . ASP B 1 150 ? 3.775 -22.547 4.605 1 82.81 150 ASP B O 1
ATOM 2773 N N . ARG B 1 151 ? 5.406 -22.078 6.004 1 79.88 151 ARG B N 1
ATOM 2774 C CA . ARG B 1 151 ? 4.531 -22.078 7.176 1 79.88 151 ARG B CA 1
ATOM 2775 C C . ARG B 1 151 ? 3.785 -20.766 7.316 1 79.88 151 ARG B C 1
ATOM 2777 O O . ARG B 1 151 ? 2.824 -20.656 8.078 1 79.88 151 ARG B O 1
ATOM 2784 N N . ILE B 1 152 ? 4.324 -19.703 6.496 1 80.56 152 ILE B N 1
ATOM 2785 C CA . ILE B 1 152 ? 3.652 -18.406 6.492 1 80.56 152 ILE B CA 1
ATOM 2786 C C . ILE B 1 152 ? 2.502 -18.422 5.488 1 80.56 152 ILE B C 1
ATOM 2788 O O . ILE B 1 152 ? 2.723 -18.328 4.281 1 80.56 152 ILE B O 1
ATOM 2792 N N . LEU B 1 153 ? 1.305 -18.516 6.066 1 83.06 153 LEU B N 1
ATOM 2793 C CA . LEU B 1 153 ? 0.108 -18.578 5.234 1 83.06 153 LEU B CA 1
ATOM 2794 C C . LEU B 1 153 ? -0.519 -17.188 5.082 1 83.06 153 LEU B C 1
ATOM 2796 O O . LEU B 1 153 ? -0.591 -16.438 6.047 1 83.06 153 LEU B O 1
ATOM 2800 N N . HIS B 1 154 ? -0.831 -16.922 3.854 1 85.56 154 H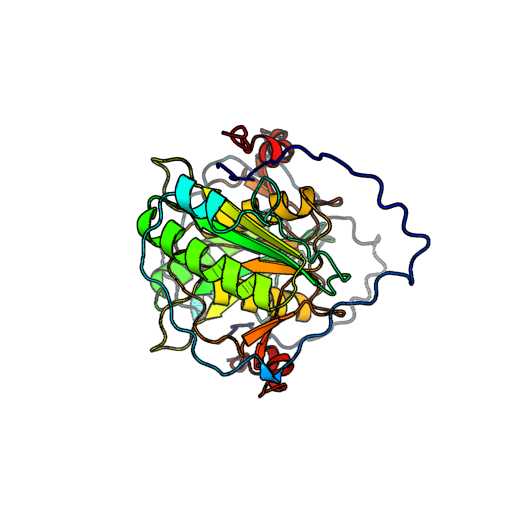IS B N 1
ATOM 2801 C CA . HIS B 1 154 ? -1.538 -15.672 3.594 1 85.56 154 HIS B CA 1
ATOM 2802 C C . HIS B 1 154 ? -3.049 -15.867 3.664 1 85.56 154 HIS B C 1
ATOM 2804 O O . HIS B 1 154 ? -3.611 -16.656 2.898 1 85.56 154 HIS B O 1
ATOM 2810 N N . THR B 1 155 ? -3.688 -15.25 4.625 1 82.56 155 THR B N 1
ATOM 2811 C CA . THR B 1 155 ? -5.129 -15.352 4.816 1 82.56 155 THR B CA 1
ATOM 2812 C C . THR B 1 155 ? -5.77 -13.969 4.852 1 82.56 155 THR B C 1
ATOM 2814 O O . THR B 1 155 ? -5.102 -12.977 5.145 1 82.56 155 THR B O 1
ATOM 2817 N N . CYS B 1 156 ? -6.988 -13.945 4.391 1 84.44 156 CYS B N 1
ATOM 2818 C CA . CYS B 1 156 ? -7.746 -12.703 4.445 1 84.44 156 CYS B CA 1
ATOM 2819 C C . CYS B 1 156 ? -8.648 -12.664 5.676 1 84.44 156 CYS B C 1
ATOM 2821 O O . CYS B 1 156 ? -9.469 -13.562 5.875 1 84.44 156 CYS B O 1
ATOM 2823 N N . PRO B 1 157 ? -8.391 -11.664 6.469 1 76.56 157 PRO B N 1
ATOM 2824 C CA . PRO B 1 157 ? -9.266 -11.562 7.637 1 76.56 157 PRO B CA 1
ATOM 2825 C C . PRO B 1 157 ? -10.734 -11.367 7.262 1 76.56 157 PRO B C 1
ATOM 2827 O O . PRO B 1 157 ? -11.039 -10.703 6.266 1 76.56 157 PRO B O 1
ATOM 2830 N N . THR B 1 158 ? -11.586 -11.992 7.98 1 69.19 158 THR B N 1
ATOM 2831 C CA . THR B 1 158 ? -13.016 -11.891 7.711 1 69.19 158 THR B CA 1
ATOM 2832 C C . THR B 1 158 ? -13.609 -10.648 8.375 1 69.19 158 THR B C 1
ATOM 2834 O O . THR B 1 158 ? -14.68 -10.18 7.984 1 69.19 158 THR B O 1
ATOM 2837 N N . ARG B 1 159 ? -13.016 -10.164 9.406 1 65.56 159 ARG B N 1
ATOM 2838 C CA . ARG B 1 159 ? -13.445 -8.961 10.102 1 65.56 159 ARG B CA 1
ATOM 2839 C C . ARG B 1 159 ? -12.414 -7.84 9.938 1 65.56 159 ARG B C 1
ATOM 2841 O O . ARG B 1 159 ? -11.375 -8.031 9.305 1 65.56 159 ARG B O 1
ATOM 2848 N N . ASN B 1 160 ? -12.812 -6.508 10.352 1 55.94 160 ASN B N 1
ATOM 2849 C CA . ASN B 1 160 ? -11.852 -5.406 10.281 1 55.94 160 ASN B CA 1
ATOM 2850 C C . ASN B 1 160 ? -10.492 -5.809 10.852 1 55.94 160 ASN B C 1
ATOM 2852 O O . ASN B 1 160 ? -10.422 -6.496 11.875 1 55.94 160 ASN B O 1
ATOM 2856 N N . PRO B 1 161 ? -9.328 -5.594 10.164 1 56.09 161 PRO B N 1
ATOM 2857 C CA . PRO B 1 161 ? -9.211 -4.777 8.953 1 56.09 161 PRO B CA 1
ATOM 2858 C C . PRO B 1 161 ? -9.492 -5.57 7.68 1 56.09 161 PRO B C 1
ATOM 2860 O O . PRO B 1 161 ? -8.906 -6.637 7.469 1 56.09 161 PRO B O 1
ATOM 2863 N N . ARG B 1 162 ? -10.43 -4.969 6.922 1 63.84 162 ARG B N 1
ATOM 2864 C CA . ARG B 1 162 ? -10.797 -5.637 5.676 1 63.84 162 ARG B CA 1
ATOM 2865 C C . ARG B 1 162 ? -9.859 -5.242 4.543 1 63.84 162 ARG B C 1
ATOM 2867 O O . ARG B 1 162 ? -9.109 -4.266 4.66 1 63.84 162 ARG B O 1
ATOM 2874 N N . HIS B 1 163 ? -9.516 -6.086 3.785 1 67.19 163 HIS B N 1
ATOM 2875 C CA . HIS B 1 163 ? -8.992 -5.883 2.441 1 67.19 163 HIS B CA 1
ATOM 2876 C C . HIS B 1 163 ? -7.48 -6.082 2.402 1 67.19 163 HIS B C 1
ATOM 2878 O O . HIS B 1 163 ? -6.859 -5.949 1.347 1 67.19 163 HIS B O 1
ATOM 2884 N N . MET B 1 164 ? -6.883 -6.316 3.686 1 74.44 164 MET B N 1
ATOM 2885 C CA . MET B 1 164 ? -5.461 -6.629 3.623 1 74.44 164 MET B CA 1
ATOM 2886 C C . MET B 1 164 ? -5.195 -8.055 4.105 1 74.44 164 MET B C 1
ATOM 2888 O O . MET B 1 164 ? -5.758 -8.484 5.109 1 74.44 164 MET B O 1
ATOM 2892 N N . ALA B 1 165 ? -4.246 -8.648 3.352 1 79.62 165 ALA B N 1
ATOM 2893 C CA . ALA B 1 165 ? -3.889 -10.008 3.744 1 79.62 165 ALA B CA 1
ATOM 2894 C C . ALA B 1 165 ? -2.98 -10 4.973 1 79.62 165 ALA B C 1
ATOM 2896 O O . ALA B 1 165 ? -2.205 -9.062 5.172 1 79.62 165 ALA B O 1
ATOM 2897 N N . VAL B 1 166 ? -3.158 -11.008 5.773 1 68.12 166 VAL B N 1
ATOM 2898 C CA . VAL B 1 166 ? -2.289 -11.195 6.93 1 68.12 166 VAL B CA 1
ATOM 2899 C C . VAL B 1 166 ? -1.469 -12.477 6.754 1 68.12 166 VAL B C 1
ATOM 2901 O O . VAL B 1 166 ? -1.968 -13.477 6.23 1 68.12 166 VAL B O 1
ATOM 2904 N N . ALA B 1 167 ? -0.126 -12.297 6.992 1 67.75 167 ALA B N 1
ATOM 2905 C CA . ALA B 1 167 ? 0.738 -13.477 7.012 1 67.75 167 ALA B CA 1
ATOM 2906 C C . ALA B 1 167 ? 0.721 -14.148 8.383 1 67.75 167 ALA B C 1
ATOM 2908 O O . ALA B 1 167 ? 0.944 -13.492 9.398 1 67.75 167 ALA B O 1
ATOM 2909 N N . MET B 1 168 ? 0.254 -15.406 8.461 1 60.69 168 MET B N 1
ATOM 2910 C CA . MET B 1 168 ? 0.172 -16.141 9.719 1 60.69 168 MET B CA 1
ATOM 2911 C C . MET B 1 168 ? 1.07 -17.375 9.688 1 60.69 168 MET B C 1
ATOM 2913 O O . MET B 1 168 ? 1.192 -18.031 8.648 1 60.69 168 MET B O 1
ATOM 2917 N N . ASN B 1 169 ? 1.886 -17.344 10.82 1 58.22 169 ASN B N 1
ATOM 2918 C CA . ASN B 1 169 ? 2.617 -18.594 10.969 1 58.22 169 ASN B CA 1
ATOM 2919 C C . ASN B 1 169 ? 1.702 -19.719 11.43 1 58.22 169 ASN B C 1
ATOM 2921 O O . ASN B 1 169 ? 1.057 -19.625 12.469 1 58.22 169 ASN B O 1
ATOM 2925 N N . LYS B 1 170 ? 1.594 -20.719 10.625 1 56.03 170 LYS B N 1
ATOM 2926 C CA . LYS B 1 170 ? 0.66 -21.812 10.883 1 56.03 170 LYS B CA 1
ATOM 2927 C C . LYS B 1 170 ? 0.884 -22.406 12.266 1 56.03 170 LYS B C 1
ATOM 2929 O O . LYS B 1 170 ? -0.025 -23.016 12.844 1 56.03 170 LYS B O 1
ATOM 2934 N N . PHE B 1 171 ? 2.176 -22.359 12.68 1 53.66 171 PHE B N 1
ATOM 2935 C CA . PHE B 1 171 ? 2.449 -22.953 13.984 1 53.66 171 PHE B CA 1
ATOM 2936 C C . PHE B 1 171 ? 2.254 -21.922 15.094 1 53.66 171 PHE B C 1
ATOM 2938 O O . PHE B 1 171 ? 2.154 -22.281 16.266 1 53.66 171 PHE B O 1
ATOM 2945 N N . ASP B 1 172 ? 2.385 -20.688 14.734 1 48.19 172 ASP B N 1
ATOM 2946 C CA . ASP B 1 172 ? 2.217 -19.625 15.727 1 48.19 172 ASP B CA 1
ATOM 2947 C C . ASP B 1 172 ? 0.941 -18.828 15.477 1 48.19 172 ASP B C 1
ATOM 2949 O O . ASP B 1 172 ? 0.922 -17.938 14.633 1 48.19 172 ASP B O 1
ATOM 2953 N N . TYR B 1 173 ? -0.065 -19.484 15.664 1 40.97 173 TYR B N 1
ATOM 2954 C CA . TYR B 1 173 ? -1.345 -18.828 15.406 1 40.97 173 TYR B CA 1
ATOM 2955 C C . TYR B 1 173 ? -1.342 -17.406 15.93 1 40.97 173 TYR B C 1
ATOM 2957 O O . TYR B 1 173 ? -2.318 -16.672 15.758 1 40.97 173 TYR B O 1
ATOM 2965 N N . LYS B 1 174 ? -0.377 -17.062 16.641 1 36.56 174 LYS B N 1
ATOM 2966 C CA . LYS B 1 174 ? -0.532 -15.812 17.375 1 36.56 174 LYS B CA 1
ATOM 2967 C C . LYS B 1 174 ? -0.371 -14.609 16.453 1 36.56 174 LYS B C 1
ATOM 2969 O O . LYS B 1 174 ? -0.435 -13.461 16.906 1 36.56 174 LYS B O 1
ATOM 2974 N N . TYR B 1 175 ? 0.119 -14.859 15.438 1 34.06 175 TYR B N 1
ATOM 2975 C CA . TYR B 1 175 ? 0.454 -13.703 14.609 1 34.06 175 TYR B CA 1
ATOM 2976 C C . TYR B 1 175 ? -0.802 -12.945 14.195 1 34.06 175 TYR B C 1
ATOM 2978 O O . TYR B 1 175 ? -0.717 -11.844 13.641 1 34.06 175 TYR B O 1
ATOM 2986 N N . ALA B 1 176 ? -1.837 -13.672 14.109 1 36.44 176 ALA B N 1
ATOM 2987 C CA . ALA B 1 176 ? -3.018 -12.844 13.875 1 36.44 176 ALA B CA 1
ATOM 2988 C C . ALA B 1 176 ? -3.021 -11.625 14.789 1 36.44 176 ALA B C 1
ATOM 2990 O O . ALA B 1 176 ? -3.439 -10.539 14.383 1 36.44 176 ALA B O 1
ATOM 2991 N N . LYS B 1 177 ? -2.445 -11.875 15.953 1 34.28 177 LYS B N 1
ATOM 2992 C CA . LYS B 1 177 ? -2.475 -10.891 17.031 1 34.28 177 LYS B CA 1
ATOM 2993 C C . LYS B 1 177 ? -1.361 -9.867 16.875 1 34.28 177 LYS B C 1
ATOM 2995 O O . LYS B 1 177 ? -1.42 -8.781 17.469 1 34.28 177 LYS B O 1
ATOM 3000 N N . HIS B 1 178 ? -0.268 -10.242 16.344 1 33.69 178 HIS B N 1
ATOM 3001 C CA . HIS B 1 178 ? 0.903 -9.375 16.359 1 33.69 178 HIS B CA 1
ATOM 3002 C C . HIS B 1 178 ? 0.683 -8.133 15.492 1 33.69 178 HIS B C 1
ATOM 3004 O O . HIS B 1 178 ? 1.436 -7.164 15.586 1 33.69 178 HIS B O 1
ATOM 3010 N N . LEU B 1 179 ? -0.044 -8.328 14.562 1 36.34 179 LEU B N 1
ATOM 3011 C CA . LEU B 1 179 ? -0.43 -6.98 14.148 1 36.34 179 LEU B CA 1
ATOM 3012 C C . LEU B 1 179 ? -0.752 -6.113 15.359 1 36.34 179 LEU B C 1
ATOM 3014 O O . LEU B 1 179 ? -0.763 -4.883 15.258 1 36.34 179 LEU B O 1
ATOM 3018 N N . ASN B 1 180 ? -1.056 -6.789 16.375 1 32.06 180 ASN B N 1
ATOM 3019 C CA . ASN B 1 180 ? -1.343 -6.18 17.672 1 32.06 180 ASN B CA 1
ATOM 3020 C C . ASN B 1 180 ? -0.064 -5.746 18.375 1 32.06 180 ASN B C 1
ATOM 3022 O O . ASN B 1 180 ? -0.119 -5.051 19.391 1 32.06 180 ASN B O 1
ATOM 3026 N N . ASP B 1 181 ? 0.94 -6.574 18.281 1 31.84 181 ASP B N 1
ATOM 3027 C CA . ASP B 1 181 ? 2.107 -6.188 19.078 1 31.84 181 ASP B CA 1
ATOM 3028 C C . ASP B 1 181 ? 2.814 -4.984 18.453 1 31.84 181 ASP B C 1
ATOM 3030 O O . ASP B 1 181 ? 4.035 -4.848 18.578 1 31.84 181 ASP B O 1
ATOM 3034 N N . ILE B 1 182 ? 2.387 -4.625 17.438 1 33.53 182 ILE B N 1
ATOM 3035 C CA . ILE B 1 182 ? 2.902 -3.326 17.016 1 33.53 182 ILE B CA 1
ATOM 3036 C C . ILE B 1 182 ? 2.947 -2.381 18.219 1 33.53 182 ILE B C 1
ATOM 3038 O O . ILE B 1 182 ? 1.912 -2.08 18.812 1 33.53 182 ILE B O 1
ATOM 3042 N N . ASP B 1 183 ? 4.043 -2.533 18.969 1 29.23 183 ASP B N 1
ATOM 3043 C CA . ASP B 1 183 ? 4.227 -1.51 19.984 1 29.23 183 ASP B CA 1
ATOM 3044 C C . ASP B 1 183 ? 3.889 -0.123 19.453 1 29.23 183 ASP B C 1
ATOM 3046 O O . ASP B 1 183 ? 4.551 0.37 18.531 1 29.23 183 ASP B O 1
ATOM 3050 N N . LEU B 1 184 ? 2.697 0.066 19.312 1 30.69 184 LEU B N 1
ATOM 3051 C CA . LEU B 1 184 ? 2.387 1.488 19.234 1 30.69 184 LEU B CA 1
ATOM 3052 C C . LEU B 1 184 ? 3.232 2.291 20.203 1 30.69 184 LEU B C 1
ATOM 3054 O O . LEU B 1 184 ? 3.15 2.082 21.422 1 30.69 184 LEU B O 1
ATOM 3058 N N . MET B 1 185 ? 4.613 2.191 20.203 1 25.7 185 MET B N 1
ATOM 3059 C CA . MET B 1 185 ? 5.352 2.967 21.203 1 25.7 185 MET B CA 1
ATOM 3060 C C . MET B 1 185 ? 4.535 4.164 21.672 1 25.7 185 MET B C 1
ATOM 3062 O O . MET B 1 185 ? 3.867 4.82 20.875 1 25.7 185 MET B O 1
ATOM 3066 N N . ASP B 1 186 ? 4.41 4.113 23 1 23.78 186 ASP B N 1
ATOM 3067 C CA . ASP B 1 186 ? 3.871 5.117 23.922 1 23.78 186 ASP B CA 1
ATOM 3068 C C . ASP B 1 186 ? 4.148 6.527 23.406 1 23.78 186 ASP B C 1
ATOM 3070 O O . ASP B 1 186 ? 5.145 6.762 22.719 1 23.78 186 ASP B O 1
ATOM 3074 N N . ARG B 1 187 ? 3.213 7.344 23.5 1 25.03 187 ARG B N 1
ATOM 3075 C CA . ARG B 1 187 ? 2.936 8.773 23.562 1 25.03 187 ARG B CA 1
ATOM 3076 C C . ARG B 1 187 ? 4.125 9.539 24.125 1 25.03 187 ARG B C 1
ATOM 3078 O O . ARG B 1 187 ? 4.488 9.352 25.281 1 25.03 187 ARG B O 1
ATOM 3085 N N . LEU B 1 188 ? 5.391 9.445 23.453 1 22.39 188 LEU B N 1
ATOM 3086 C CA . LEU B 1 188 ? 6.102 10.5 24.172 1 22.39 188 LEU B CA 1
ATOM 3087 C C . LEU B 1 188 ? 5.25 11.758 24.266 1 22.39 188 LEU B C 1
ATOM 3089 O O . LEU B 1 188 ? 4.48 12.07 23.344 1 22.39 188 LEU B O 1
#

Secondary structure (DSSP, 8-state):
-EEE--------------SS--PBP---GGG--SB---------HHHHHHHTTTSBTTTBB--SSSB-S-EEEEEEEESS-HHHHHHHHHHHHHHHHHTT-EEEEEEEEPPTTS---HHHHHHHHHHHHHHHS--SEEEE--TT----BTTEEEE--SSSSTEE-EEEETTBTTHHHHTT---B----/-EEE--------------SS--PBP---GGG--SB---------HHHHHHHTTTSBTTTBB--SSSB-S-EEEEEEEESS-HHHHHHHHHHHHHHHHHTT-EEEEEEEEPPTTS---HHHHHHHHHHHHHHHS--SEEEE--TT----BTTEEEE--SSSSTEE-EEEETTBTTHHHHTT--------

Organism: NCBI:txid53326

Radius of gyration: 22.27 Å; Cα contacts (8 Å, |Δi|>4): 691; chains: 2; bounding box: 47×64×52 Å

Foldseek 3Di:
DDWQFFAADPPPPDPPPPDDPAAADDAPLVVFDWFDDADLDQDDPVVVCVVPVQAHGRRWDADDRHHYPFEEEEEEEDDPPSSLQSSQVSQVSVLQVNLRYGYHYIYQYDDPPDPDDPVVSVVVRVVVVVVPDPGFAYHYDYSNDHDTGSQFHWDADPDPVTHHTFTARVVHNCSVCVVVVPCPPDDD/DDWQFQAADPPPPPPPPPDDPAAADDAPLVVFDWFDDFDLDQDDPVVVCVVPVQAHGRRWDADDRHHYPFEEEEEEEDDPPSSLQSSQVSQVSVLQVNLRYGYHYIYQYDDPPDPDDPVVSVVVRVVVVVVPDPGFAYHYDYSNDHDTGSQFHWDADPDPVTHHTFTARVVPNCRVCVVVVPCPPDDD

Solvent-accessible surface area (backbone atoms only — not comparable to full-atom values): 21101 Å² total; per-residue (Å²): 77,38,38,54,54,39,68,44,84,79,76,78,73,82,78,84,67,87,61,82,72,75,50,67,58,76,84,65,67,85,77,42,83,32,79,51,89,76,59,82,57,68,55,53,67,70,57,46,51,62,75,47,59,82,39,40,41,22,51,34,34,63,52,88,84,30,38,46,86,37,28,38,38,33,35,25,50,41,68,96,45,65,65,41,43,32,20,32,50,66,41,44,53,57,55,44,54,73,67,42,35,23,30,33,58,40,41,27,28,58,57,85,94,52,81,89,50,60,28,56,32,48,49,53,37,50,46,53,48,54,71,72,45,93,55,50,13,35,36,57,40,51,44,84,57,69,89,49,42,59,33,51,40,79,43,48,50,91,50,90,41,68,46,40,48,42,69,27,36,72,86,44,67,57,38,75,48,42,75,61,61,40,46,52,52,72,61,117,75,37,36,55,52,37,63,42,84,78,77,77,73,80,77,80,72,84,64,80,72,74,50,66,58,76,83,64,67,86,78,42,84,32,80,51,88,78,59,82,58,66,56,52,68,70,57,45,50,62,74,46,57,83,39,40,44,24,52,34,34,64,52,88,84,29,38,45,87,36,29,38,39,35,35,25,49,40,67,95,43,65,64,40,42,33,21,32,51,66,42,44,53,57,56,45,54,73,66,43,35,23,32,35,58,41,40,27,28,58,58,84,93,51,82,89,50,62,28,56,32,48,49,53,37,50,45,52,48,54,71,71,45,92,55,50,13,36,36,56,41,51,45,85,57,70,89,50,43,59,33,52,40,79,41,47,50,92,50,89,41,68,46,40,48,42,68,27,37,72,86,44,68,57,37,74,48,42,76,60,61,41,46,53,54,74,63,123